Protein AF-B3LUF3-F1 (afdb_monomer_lite)

Organism: Saccharomyces cerevisiae (strain RM11-1a) (NCBI:txid285006)

Radius of gyration: 22.92 Å; chains: 1; bounding box: 55×46×71 Å

InterPro domains:
  IPR031778 Sortilin, N-terminal [PF15902] (3-261)
  IPR050310 VPS10-related sortilin family receptors [PTHR12106] (3-316)

Sequence (316 aa):
MSSTDIWISNDASTFQKAQLPTQLRHVKVIKIREDSIGRIILLISTEITNEENADPDLSEIFISDSQGLKFSPVEWTPNHQFGNFRLTFPDFLKGTIFGSFHPSIDYSNHQVNYTENIAGGETKISVDNGLTWSNLKVVDEENADSFGCDITRPERCSLQGYFYNLKLSNPSAGIILMTGSVGDDNEFDRKDRKTFISRDGGLTWRVAHNSSGLYATGDLGNIIVYIPSPSYKDGDVQSKLYFSLDQGRTWNQYELADALFYIHPLELINTTPDGSGSKFILSGHLITTASQEGNNTNISYIARSVLYAIDFSAAF

pLDDT: mean 82.93, std 14.81, range [40.69, 97.75]

Foldseek 3Di:
DDWDWDWDDPPVPDIDTAAEPDTHDQKDFPDWDAAPLGKIKTKIWHHDDPDPDDQAIQIWIWIGDSVNRYIDTPVVRRDSQFRDKDWDDQPLQGQKIKIKTHHHDPVPPPPPPPVDQKGFTFIWMTNRNSNDIFGQQEDEPVCQVVAPDHSVCRVFWGWHFDPPCSNVAAAAQLKDKGWTAIGGRRMGGNVQIFIWIDPHNRNYIYGLGRADFDWYAAQRQQKIKTFGQDDPPPVQQFRKIWIGRHNSPDIDIDGDPVRVWHWHWDDKYFPDRNRHGQKIKTKTWTWDWDDDPDDDPDTDIDTDIDMDIDGCVVVD

Structure (mmCIF, N/CA/C/O backbone):
data_AF-B3LUF3-F1
#
_entry.id   AF-B3LUF3-F1
#
loop_
_atom_site.group_PDB
_atom_site.id
_atom_site.type_symbol
_atom_site.label_atom_id
_atom_site.label_alt_id
_atom_site.label_comp_id
_atom_site.label_asym_id
_atom_site.label_entity_id
_atom_site.label_seq_id
_atom_site.pdbx_PDB_ins_code
_atom_site.Cartn_x
_atom_site.Cartn_y
_atom_site.Cartn_z
_atom_site.occupancy
_atom_site.B_iso_or_equiv
_atom_site.auth_seq_id
_atom_site.auth_comp_id
_atom_site.auth_asym_id
_atom_site.auth_atom_id
_atom_site.pdbx_PDB_model_num
ATOM 1 N N . MET A 1 1 ? 36.260 8.003 -18.804 1.00 50.78 1 MET A N 1
ATOM 2 C CA . MET A 1 1 ? 34.964 8.091 -18.094 1.00 50.78 1 MET A CA 1
ATOM 3 C C . MET A 1 1 ? 34.178 6.835 -18.434 1.00 50.78 1 MET A C 1
ATOM 5 O O . MET A 1 1 ? 34.131 6.501 -19.611 1.00 50.78 1 MET A O 1
ATOM 9 N N . SER A 1 2 ? 33.701 6.083 -17.437 1.00 62.69 2 SER A N 1
ATOM 10 C CA . SER A 1 2 ? 33.184 4.719 -17.640 1.00 62.69 2 SER A CA 1
ATOM 11 C C . SER A 1 2 ? 31.679 4.730 -17.887 1.00 62.69 2 SER A C 1
ATOM 13 O O . S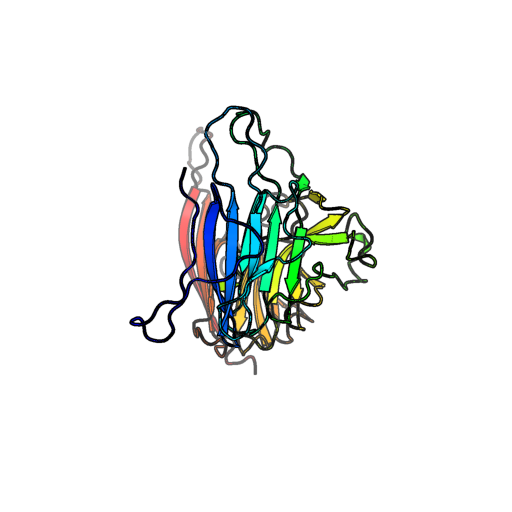ER A 1 2 ? 30.936 5.300 -17.096 1.00 62.69 2 SER A O 1
ATOM 15 N N . SER A 1 3 ? 31.233 4.103 -18.973 1.00 78.00 3 SER A N 1
ATOM 16 C CA . SER A 1 3 ? 29.831 3.728 -19.172 1.00 78.00 3 SER A CA 1
ATOM 17 C C . SER A 1 3 ? 29.490 2.503 -18.323 1.00 78.00 3 SER A C 1
ATOM 19 O O . SER A 1 3 ? 30.361 1.661 -18.089 1.00 78.00 3 SER A O 1
ATOM 21 N N . THR A 1 4 ? 28.233 2.384 -17.900 1.00 82.31 4 THR A N 1
ATOM 22 C CA . THR A 1 4 ? 27.727 1.194 -17.203 1.00 82.31 4 THR A CA 1
ATOM 23 C C . THR A 1 4 ? 27.020 0.287 -18.203 1.00 82.31 4 THR A C 1
ATOM 25 O O . THR A 1 4 ? 26.076 0.706 -18.871 1.00 82.31 4 THR A O 1
ATOM 28 N N . ASP A 1 5 ? 27.467 -0.963 -18.289 1.00 87.69 5 ASP A N 1
ATOM 29 C CA . ASP A 1 5 ? 26.849 -1.997 -19.117 1.00 87.69 5 ASP A CA 1
ATOM 30 C C . ASP A 1 5 ? 26.067 -2.980 -18.240 1.00 87.69 5 ASP A C 1
ATOM 32 O O . ASP A 1 5 ? 26.548 -3.395 -17.186 1.00 87.69 5 ASP A O 1
ATOM 36 N N . ILE A 1 6 ? 24.885 -3.397 -18.699 1.00 88.69 6 ILE A N 1
ATOM 37 C CA . ILE A 1 6 ? 24.094 -4.454 -18.058 1.00 88.69 6 ILE A CA 1
ATOM 38 C C . ILE A 1 6 ? 24.332 -5.764 -18.812 1.00 88.69 6 ILE A C 1
ATOM 40 O O . ILE A 1 6 ? 24.234 -5.805 -20.038 1.00 88.69 6 ILE A O 1
ATOM 44 N N . TRP A 1 7 ? 24.636 -6.833 -18.078 1.00 92.44 7 TRP A N 1
ATOM 45 C CA . TRP A 1 7 ? 24.849 -8.178 -18.613 1.00 92.44 7 TRP A CA 1
ATOM 46 C C . TRP A 1 7 ? 23.856 -9.149 -17.979 1.00 92.44 7 TRP A C 1
ATOM 48 O O . TRP A 1 7 ? 23.651 -9.118 -16.768 1.00 92.44 7 TRP A O 1
ATOM 58 N N . ILE A 1 8 ? 23.253 -10.005 -18.800 1.00 92.44 8 ILE A N 1
ATOM 59 C CA . ILE A 1 8 ? 22.180 -10.927 -18.420 1.00 92.44 8 ILE A CA 1
ATOM 60 C C . ILE A 1 8 ? 22.650 -12.359 -18.633 1.00 92.44 8 ILE A C 1
ATOM 62 O O . ILE A 1 8 ? 23.293 -12.662 -19.640 1.00 92.44 8 ILE A O 1
ATOM 66 N N . SER A 1 9 ? 22.321 -13.235 -17.688 1.00 91.56 9 SER A N 1
ATOM 67 C CA . SER A 1 9 ? 22.608 -14.664 -17.756 1.00 91.56 9 SER A CA 1
ATOM 68 C C . SER A 1 9 ? 21.460 -15.456 -17.143 1.00 91.56 9 SER A C 1
ATOM 70 O O . SER A 1 9 ? 20.974 -15.103 -16.072 1.00 91.56 9 SER A O 1
ATOM 72 N N . ASN A 1 10 ? 21.072 -16.542 -17.811 1.00 88.50 10 ASN A N 1
ATOM 73 C CA . ASN A 1 10 ? 20.045 -17.472 -17.331 1.00 88.50 10 ASN A CA 1
ATOM 74 C C . ASN A 1 10 ? 20.650 -18.719 -16.660 1.00 88.50 10 ASN A C 1
ATOM 76 O O . ASN A 1 10 ? 19.928 -19.511 -16.064 1.00 88.50 10 ASN A O 1
ATOM 80 N N . ASP A 1 11 ? 21.965 -18.913 -16.780 1.00 91.94 11 ASP A N 1
ATOM 81 C CA . ASP A 1 11 ? 22.696 -20.106 -16.333 1.00 91.94 11 ASP A CA 1
ATOM 82 C C . ASP A 1 11 ? 23.918 -19.775 -15.453 1.00 91.94 11 ASP A C 1
ATOM 84 O O . ASP A 1 11 ? 24.657 -20.672 -15.053 1.00 91.94 11 ASP A O 1
ATOM 88 N N . ALA A 1 12 ? 24.146 -18.486 -15.177 1.00 92.00 12 ALA A N 1
ATOM 89 C CA . A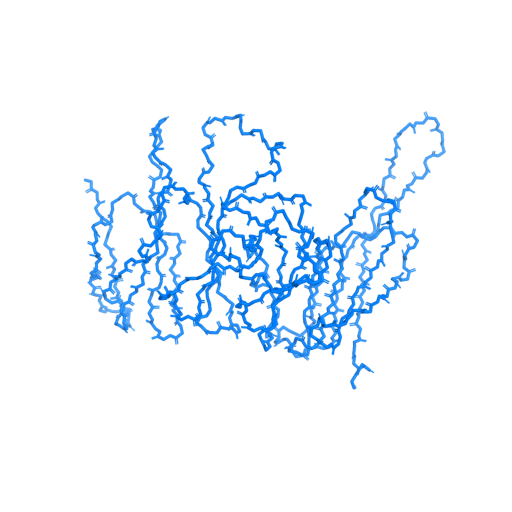LA A 1 12 ? 25.323 -17.938 -14.503 1.00 92.00 12 ALA A CA 1
ATOM 90 C C . ALA A 1 12 ? 26.675 -18.284 -15.165 1.00 92.00 12 ALA A C 1
ATOM 92 O O . ALA A 1 12 ? 27.725 -18.113 -14.544 1.00 92.00 12 ALA A O 1
ATOM 93 N N . SER A 1 13 ? 26.671 -18.748 -16.418 1.00 94.94 13 SER A N 1
ATOM 94 C CA . SER A 1 13 ? 27.863 -19.194 -17.149 1.00 94.94 13 SER A CA 1
ATOM 95 C C . SER A 1 13 ? 28.064 -18.415 -18.449 1.00 94.94 13 SER A C 1
ATOM 97 O O . SER A 1 13 ? 29.173 -17.978 -18.760 1.00 94.94 13 SER A O 1
ATOM 99 N N . THR A 1 14 ? 26.974 -18.169 -19.174 1.00 94.44 14 THR A N 1
ATOM 100 C CA . THR A 1 14 ? 26.944 -17.396 -20.409 1.00 94.44 14 THR A CA 1
ATOM 101 C C . THR A 1 14 ? 26.274 -16.056 -20.149 1.00 94.44 14 THR A C 1
ATOM 103 O O . THR A 1 14 ? 25.171 -15.987 -19.609 1.00 94.44 14 THR A O 1
ATOM 106 N N . PHE A 1 15 ? 26.954 -14.972 -20.519 1.00 95.62 15 PHE A N 1
ATOM 107 C CA . PHE A 1 15 ? 26.469 -13.611 -20.314 1.00 95.62 15 PHE A CA 1
ATOM 108 C C . PHE A 1 15 ? 26.288 -12.909 -21.653 1.00 95.62 15 PHE A C 1
ATOM 110 O O . PHE A 1 15 ? 27.179 -12.919 -22.503 1.00 95.62 15 PHE A O 1
ATOM 117 N N . GLN A 1 16 ? 25.138 -12.267 -21.817 1.00 95.62 16 GLN A N 1
ATOM 118 C CA . GLN A 1 16 ? 24.815 -11.445 -22.974 1.00 95.62 16 GLN A CA 1
ATOM 119 C C . GLN A 1 16 ? 24.629 -10.000 -22.529 1.00 95.62 16 GLN A C 1
ATOM 121 O O . GLN A 1 16 ? 23.963 -9.725 -21.530 1.00 95.62 16 GLN A O 1
ATOM 126 N N . LYS A 1 17 ? 25.231 -9.065 -23.262 1.00 94.12 17 LYS A N 1
ATOM 127 C CA . LYS A 1 17 ? 25.071 -7.638 -22.988 1.00 94.12 17 LYS A CA 1
ATOM 128 C C . LYS A 1 17 ? 23.653 -7.207 -23.360 1.00 94.12 17 LYS A C 1
ATOM 130 O O . LYS A 1 17 ? 23.227 -7.426 -24.493 1.00 94.12 17 LYS A O 1
ATOM 135 N N . ALA A 1 18 ? 22.950 -6.578 -22.427 1.00 93.44 18 ALA A N 1
ATOM 136 C CA . ALA A 1 18 ? 21.623 -6.038 -22.666 1.00 93.44 18 ALA A CA 1
ATOM 137 C C . ALA A 1 18 ? 21.676 -4.783 -23.551 1.00 93.44 18 ALA A C 1
ATOM 139 O O . ALA A 1 18 ? 22.590 -3.957 -23.465 1.00 93.44 18 ALA A O 1
ATOM 140 N N . GLN A 1 19 ? 20.655 -4.625 -24.386 1.00 93.38 19 GLN A N 1
ATOM 141 C CA . GLN A 1 19 ? 20.405 -3.444 -25.188 1.00 93.38 19 GLN A CA 1
ATOM 142 C C . GLN A 1 19 ? 19.558 -2.449 -24.393 1.00 93.38 19 GLN A C 1
ATOM 144 O O . GLN A 1 19 ? 18.388 -2.694 -24.095 1.00 93.38 19 GLN A O 1
ATOM 149 N N . LEU A 1 20 ? 20.155 -1.298 -24.104 1.00 89.81 20 LEU A N 1
ATOM 150 C CA . LEU A 1 20 ? 19.497 -0.154 -23.484 1.00 89.81 20 LEU A CA 1
ATOM 151 C C . LEU A 1 20 ? 19.213 0.916 -24.551 1.00 89.81 20 LEU A C 1
ATOM 153 O O . LEU A 1 20 ? 19.979 1.031 -25.513 1.00 89.81 20 LEU A O 1
ATOM 157 N N . PRO A 1 21 ? 18.133 1.702 -24.409 1.00 85.56 21 PRO A N 1
ATOM 158 C CA . PRO A 1 21 ? 17.776 2.744 -25.375 1.00 85.56 21 PRO A CA 1
ATOM 159 C C . PRO A 1 21 ? 18.756 3.926 -25.354 1.00 85.56 21 PRO A C 1
ATOM 161 O O . PRO A 1 21 ? 18.886 4.635 -26.347 1.00 85.56 21 PRO A O 1
ATOM 164 N N . THR A 1 22 ? 19.473 4.116 -24.244 1.00 81.38 22 THR A N 1
ATOM 165 C CA . THR A 1 22 ? 20.533 5.113 -24.084 1.00 81.38 22 THR A CA 1
ATOM 166 C C . THR A 1 22 ? 21.729 4.513 -23.345 1.00 81.38 22 THR A C 1
ATOM 168 O O . THR A 1 22 ? 21.611 3.486 -22.672 1.00 81.38 22 THR A O 1
ATOM 171 N N . GLN A 1 23 ? 22.900 5.141 -23.474 1.00 79.62 23 GLN A N 1
ATOM 172 C CA . GLN A 1 23 ? 24.061 4.757 -22.675 1.00 79.62 23 GLN A CA 1
ATOM 173 C C . GLN A 1 23 ? 23.906 5.267 -21.247 1.00 79.62 23 GLN A C 1
ATOM 175 O O . GLN A 1 23 ? 23.799 6.469 -21.017 1.00 79.62 23 GLN A O 1
ATOM 180 N N . LEU A 1 24 ? 23.989 4.349 -20.290 1.00 78.62 24 LEU A N 1
ATOM 181 C CA . LEU A 1 24 ? 23.978 4.667 -18.871 1.00 78.62 24 LEU A CA 1
ATOM 182 C C . LEU A 1 24 ? 25.335 5.246 -18.454 1.00 78.62 24 LEU A C 1
ATOM 184 O O . LEU A 1 24 ? 26.368 4.573 -18.533 1.00 78.62 24 LEU A O 1
ATOM 188 N N . ARG A 1 25 ? 25.339 6.510 -18.031 1.00 76.06 25 ARG A N 1
ATOM 189 C CA . ARG A 1 25 ? 26.524 7.237 -17.556 1.00 76.06 25 ARG A CA 1
ATOM 190 C C . ARG A 1 25 ? 26.152 7.993 -16.295 1.00 76.06 25 ARG A C 1
ATOM 192 O O . ARG A 1 25 ? 25.122 8.652 -16.306 1.00 76.06 25 ARG A O 1
ATOM 199 N N . HIS A 1 26 ? 26.991 7.920 -15.261 1.00 77.06 26 HIS A N 1
ATOM 200 C CA . HIS A 1 26 ? 26.713 8.566 -13.971 1.00 77.06 26 HIS A CA 1
ATOM 201 C C . HIS A 1 26 ? 25.323 8.188 -13.450 1.00 77.06 26 HIS A C 1
ATOM 203 O O . HIS A 1 26 ? 24.516 9.053 -13.137 1.00 77.06 26 HIS A O 1
ATOM 209 N N . VAL A 1 27 ? 25.010 6.889 -13.443 1.00 77.38 27 VAL A N 1
ATOM 210 C CA . VAL A 1 27 ? 23.742 6.384 -12.910 1.00 77.38 27 VAL A CA 1
ATOM 211 C C . VAL A 1 27 ? 23.996 5.301 -11.882 1.00 77.38 27 VAL A C 1
ATOM 213 O O . VAL A 1 27 ? 24.884 4.459 -12.032 1.00 77.38 27 VAL A O 1
ATOM 216 N N . LYS A 1 28 ? 23.143 5.290 -10.870 1.00 80.75 28 LYS A N 1
ATOM 217 C CA . LYS A 1 28 ? 23.065 4.282 -9.834 1.00 80.75 28 LYS A CA 1
ATOM 218 C C . LYS A 1 28 ? 21.840 3.416 -10.076 1.00 80.75 28 LYS A C 1
ATOM 220 O O . LYS A 1 28 ? 20.725 3.912 -10.226 1.00 80.75 28 LYS A O 1
ATOM 225 N N . VAL A 1 29 ? 22.031 2.102 -10.041 1.00 83.00 29 VAL A N 1
ATOM 226 C CA . VAL A 1 29 ? 20.908 1.163 -10.010 1.00 83.00 29 VAL A CA 1
ATOM 227 C C . VAL A 1 29 ? 20.333 1.145 -8.594 1.00 83.00 29 VAL A C 1
ATOM 229 O O . VAL A 1 29 ? 21.008 0.741 -7.648 1.00 83.00 29 VAL A O 1
ATOM 232 N N . ILE A 1 30 ? 19.089 1.599 -8.441 1.00 82.62 30 ILE A N 1
ATOM 233 C CA . ILE A 1 30 ? 18.388 1.629 -7.151 1.00 82.62 30 ILE A CA 1
ATOM 234 C C . ILE A 1 30 ? 17.759 0.269 -6.863 1.00 82.62 30 ILE A C 1
ATOM 236 O O . ILE A 1 30 ? 17.810 -0.220 -5.733 1.00 82.62 30 ILE A O 1
ATOM 240 N N . LYS A 1 31 ? 17.120 -0.334 -7.870 1.00 86.12 31 LYS A N 1
ATOM 241 C CA . LYS A 1 31 ? 16.377 -1.581 -7.697 1.00 86.12 31 LYS A CA 1
ATOM 242 C C . LYS A 1 31 ? 16.364 -2.397 -8.979 1.00 86.12 31 LYS A C 1
ATOM 244 O O . LYS A 1 31 ? 16.147 -1.857 -10.057 1.00 86.12 31 LYS A O 1
ATOM 249 N N . ILE A 1 32 ? 16.529 -3.705 -8.822 1.00 90.06 32 ILE A N 1
ATOM 250 C CA . ILE A 1 32 ? 16.315 -4.706 -9.866 1.00 90.06 32 ILE A CA 1
ATOM 251 C C . ILE A 1 32 ? 15.267 -5.678 -9.324 1.00 90.06 32 ILE A C 1
ATOM 253 O O . ILE A 1 32 ? 15.379 -6.133 -8.182 1.00 90.06 32 ILE A O 1
ATOM 257 N N . ARG A 1 33 ? 14.222 -5.959 -10.101 1.00 90.31 33 ARG A N 1
ATOM 258 C CA . ARG A 1 33 ? 13.187 -6.939 -9.753 1.00 90.31 33 ARG A CA 1
ATOM 259 C C . ARG A 1 33 ? 12.775 -7.692 -11.008 1.00 90.31 33 ARG A C 1
ATOM 261 O O . ARG A 1 33 ? 12.567 -7.076 -12.042 1.00 90.31 33 ARG A O 1
ATOM 268 N N . GLU A 1 34 ? 12.627 -9.000 -10.894 1.00 90.12 34 GLU A N 1
ATOM 269 C CA . GLU A 1 34 ? 11.971 -9.812 -11.915 1.00 90.12 34 GLU A CA 1
ATOM 270 C C . GLU A 1 34 ? 10.456 -9.809 -11.670 1.00 90.12 34 GLU A C 1
ATOM 272 O O . GLU A 1 34 ? 10.004 -9.929 -10.522 1.00 90.12 34 GLU A O 1
ATOM 277 N N . ASP A 1 35 ? 9.680 -9.607 -12.730 1.00 86.75 35 ASP A N 1
ATOM 278 C CA . ASP A 1 35 ? 8.224 -9.659 -12.690 1.00 86.75 35 ASP A CA 1
ATOM 279 C C . ASP A 1 35 ? 7.695 -11.100 -12.797 1.00 86.75 35 ASP A C 1
ATOM 281 O O . ASP A 1 35 ? 8.439 -12.073 -12.900 1.00 86.75 35 ASP A O 1
ATOM 285 N N . SER A 1 36 ? 6.372 -11.258 -12.739 1.00 81.12 36 SER A N 1
ATOM 286 C CA . SER A 1 36 ? 5.740 -12.584 -12.708 1.00 81.12 36 SER A CA 1
ATOM 287 C C . SER A 1 36 ? 5.871 -13.399 -14.003 1.00 81.12 36 SER A C 1
ATOM 289 O O . SER A 1 36 ? 5.548 -14.587 -13.996 1.00 81.12 36 SER A O 1
ATOM 291 N N . ILE A 1 37 ? 6.325 -12.774 -15.092 1.00 83.94 37 ILE A N 1
ATOM 292 C CA . ILE A 1 37 ? 6.483 -13.386 -16.415 1.00 83.94 37 ILE A CA 1
ATOM 293 C C . ILE A 1 37 ? 7.949 -13.403 -16.879 1.00 83.94 37 ILE A C 1
ATOM 295 O O . ILE A 1 37 ? 8.213 -13.677 -18.048 1.00 83.94 37 ILE A O 1
ATOM 299 N N . GLY A 1 38 ? 8.893 -13.140 -15.970 1.00 86.94 38 GLY A N 1
ATOM 300 C CA . GLY A 1 38 ? 10.331 -13.251 -16.214 1.00 86.94 38 GLY A CA 1
ATOM 301 C C . GLY A 1 38 ? 10.984 -12.017 -16.840 1.00 86.94 38 GLY A C 1
ATOM 302 O O . GLY A 1 38 ? 12.127 -12.089 -17.287 1.00 86.94 38 GLY A O 1
ATOM 303 N N . ARG A 1 39 ? 10.288 -10.874 -16.904 1.00 92.50 39 ARG A N 1
ATOM 304 C CA . ARG A 1 39 ? 10.901 -9.615 -17.354 1.00 92.50 39 ARG A CA 1
ATOM 305 C C . ARG A 1 39 ? 11.584 -8.923 -16.188 1.00 92.50 39 ARG A C 1
ATOM 307 O O . ARG A 1 39 ? 11.151 -9.003 -15.042 1.00 92.50 39 ARG A O 1
ATOM 314 N N . ILE A 1 40 ? 12.630 -8.176 -16.494 1.00 93.12 40 ILE A N 1
ATOM 315 C CA . ILE A 1 40 ? 13.422 -7.432 -15.529 1.00 93.12 40 ILE A CA 1
ATOM 316 C C . ILE A 1 40 ? 12.929 -5.989 -15.506 1.00 93.12 40 ILE A C 1
ATOM 318 O O . ILE A 1 40 ? 12.899 -5.305 -16.528 1.00 93.12 40 ILE A O 1
ATOM 322 N N . ILE A 1 41 ? 12.576 -5.520 -14.316 1.00 92.81 41 ILE A N 1
ATOM 323 C CA . ILE A 1 41 ? 12.261 -4.131 -14.010 1.00 92.81 41 ILE A CA 1
ATOM 324 C C . ILE A 1 41 ? 13.475 -3.524 -13.314 1.00 92.81 41 ILE A C 1
ATOM 326 O O . ILE A 1 41 ? 13.911 -3.988 -12.254 1.00 92.81 41 ILE A O 1
ATOM 330 N N . LEU A 1 42 ? 14.013 -2.474 -13.919 1.00 90.75 42 LEU A N 1
ATOM 331 C CA . LEU A 1 42 ? 15.181 -1.735 -13.471 1.00 90.75 42 LEU A CA 1
ATOM 332 C C . LEU A 1 42 ? 14.768 -0.314 -13.107 1.00 90.75 42 LEU A C 1
ATOM 334 O O . LEU A 1 42 ? 14.265 0.423 -13.946 1.00 90.75 42 LEU A O 1
ATOM 338 N N . LEU A 1 43 ? 15.009 0.071 -11.859 1.00 88.56 43 LEU A N 1
ATOM 339 C CA . LEU A 1 43 ? 14.923 1.455 -11.413 1.00 88.56 43 LEU A CA 1
ATOM 340 C C . LEU A 1 43 ? 16.339 2.009 -11.311 1.00 88.56 43 LEU A C 1
ATOM 342 O O . LEU A 1 43 ? 17.145 1.506 -10.516 1.00 88.56 43 LEU A O 1
ATOM 346 N N . ILE A 1 44 ? 16.624 3.043 -12.090 1.00 86.06 44 ILE A N 1
ATOM 347 C CA . ILE A 1 44 ? 17.898 3.757 -12.061 1.00 86.06 44 ILE A CA 1
ATOM 348 C C . ILE A 1 44 ? 17.675 5.208 -11.645 1.00 86.06 44 ILE A C 1
ATOM 350 O O . ILE A 1 44 ? 16.582 5.735 -11.812 1.00 86.06 44 ILE A O 1
ATOM 354 N N . SER A 1 45 ? 18.716 5.836 -11.116 1.00 80.88 45 SER A N 1
ATOM 355 C CA . SER A 1 45 ? 18.765 7.271 -10.833 1.00 80.88 45 SER A CA 1
ATOM 356 C C . SER A 1 45 ? 20.102 7.823 -11.278 1.00 80.88 45 SER A C 1
ATOM 358 O O . SER A 1 45 ? 21.103 7.108 -11.205 1.00 80.88 45 SER A O 1
ATOM 360 N N . THR A 1 46 ? 20.151 9.082 -11.692 1.00 76.44 46 THR A N 1
ATOM 361 C CA . THR A 1 46 ? 21.424 9.785 -11.883 1.00 76.44 46 THR A CA 1
ATOM 362 C C . THR A 1 46 ? 22.216 9.825 -10.571 1.00 76.44 46 THR A C 1
ATOM 364 O O . THR A 1 46 ? 21.643 9.877 -9.484 1.00 76.44 46 THR A O 1
ATOM 367 N N . GLU A 1 47 ? 23.539 9.708 -10.663 1.00 67.56 47 GLU A N 1
ATOM 368 C CA . GLU A 1 47 ? 24.462 9.855 -9.540 1.00 67.56 47 GLU A CA 1
ATOM 369 C C . GLU A 1 47 ? 24.693 11.337 -9.256 1.00 67.56 47 GLU A C 1
ATOM 371 O O . GLU A 1 47 ? 25.071 12.092 -10.151 1.00 67.56 47 GLU A O 1
ATOM 376 N N . ILE A 1 48 ? 24.532 11.728 -7.991 1.00 61.09 48 ILE A N 1
ATOM 377 C CA . ILE A 1 48 ? 24.869 13.065 -7.504 1.00 61.09 48 ILE A CA 1
ATOM 378 C C . ILE A 1 48 ? 26.376 13.279 -7.676 1.00 61.09 48 ILE A C 1
ATOM 380 O O . ILE A 1 48 ? 27.195 12.690 -6.964 1.00 61.09 48 ILE A O 1
ATOM 384 N N . THR A 1 49 ? 26.766 14.144 -8.605 1.00 54.34 49 THR A N 1
ATOM 385 C CA . THR A 1 49 ? 28.081 14.783 -8.558 1.00 54.34 49 THR A CA 1
ATOM 386 C C . THR A 1 49 ? 27.985 15.918 -7.545 1.00 54.34 49 THR A C 1
ATOM 388 O O . THR A 1 49 ? 27.086 16.739 -7.668 1.00 54.34 49 THR A O 1
ATOM 391 N N . ASN A 1 50 ? 28.875 15.961 -6.545 1.00 51.25 50 ASN A N 1
ATOM 392 C CA . ASN A 1 50 ? 28.916 16.943 -5.439 1.00 51.25 50 ASN A CA 1
ATOM 393 C C . ASN A 1 50 ? 29.129 18.419 -5.874 1.00 51.25 50 ASN A C 1
ATOM 395 O O . ASN A 1 50 ? 29.749 19.195 -5.149 1.00 51.25 50 ASN A O 1
ATOM 399 N N . GLU A 1 51 ? 28.695 18.816 -7.065 1.00 53.72 51 GLU A N 1
ATOM 400 C CA . GLU A 1 51 ? 28.741 20.195 -7.530 1.00 53.72 51 GLU A CA 1
ATOM 401 C C . GLU A 1 51 ? 27.502 20.938 -7.021 1.00 53.72 51 GLU A C 1
ATOM 403 O O . GLU A 1 51 ? 26.383 20.439 -7.126 1.00 53.72 51 GLU A O 1
ATOM 408 N N . GLU A 1 52 ? 27.708 22.140 -6.478 1.00 49.28 52 GLU A N 1
ATOM 409 C CA . GLU A 1 52 ? 26.709 22.996 -5.809 1.00 49.28 52 GLU A CA 1
ATOM 410 C C . GLU A 1 52 ? 25.523 23.441 -6.702 1.00 49.28 52 GLU A C 1
ATOM 412 O O . GLU A 1 52 ? 24.751 24.299 -6.297 1.00 49.28 52 GLU A O 1
ATOM 417 N N . ASN A 1 53 ? 25.359 22.879 -7.905 1.00 46.69 53 ASN A N 1
ATOM 418 C CA . ASN A 1 53 ? 24.283 23.181 -8.857 1.00 46.69 53 ASN A CA 1
ATOM 419 C C . ASN A 1 53 ? 23.850 21.955 -9.692 1.00 46.69 53 ASN A C 1
ATOM 421 O O . ASN A 1 53 ? 23.445 22.113 -10.844 1.00 46.69 53 ASN A O 1
ATOM 425 N N . ALA A 1 54 ? 23.991 20.729 -9.179 1.00 52.09 54 ALA A N 1
ATOM 426 C CA . ALA A 1 54 ? 23.544 19.548 -9.919 1.00 52.09 54 ALA A CA 1
ATOM 427 C C . ALA A 1 54 ? 22.004 19.502 -10.015 1.00 52.09 54 ALA A C 1
ATOM 429 O O . ALA A 1 54 ? 21.313 19.671 -9.010 1.00 52.09 54 ALA A O 1
ATOM 430 N N . ASP A 1 55 ? 21.483 19.271 -11.227 1.00 50.81 55 ASP A N 1
ATOM 431 C CA . ASP A 1 55 ? 20.059 19.010 -11.479 1.00 50.81 55 ASP A CA 1
ATOM 432 C C . ASP A 1 55 ? 19.527 17.892 -10.554 1.00 50.81 55 ASP A C 1
ATOM 434 O O . ASP A 1 55 ? 20.286 16.988 -10.184 1.00 50.81 55 ASP A O 1
ATOM 438 N N . PRO A 1 56 ? 18.230 17.917 -10.182 1.00 54.69 56 PRO A N 1
ATOM 439 C CA . PRO A 1 56 ? 17.639 16.897 -9.321 1.00 54.69 56 PRO A CA 1
ATOM 440 C C . PRO A 1 56 ? 17.826 15.491 -9.902 1.00 54.69 56 PRO A C 1
ATOM 442 O O . PRO A 1 56 ? 17.760 15.308 -11.117 1.00 54.69 56 PRO A O 1
ATOM 445 N N . ASP A 1 57 ? 18.003 14.511 -9.007 1.00 65.12 57 ASP A N 1
ATOM 446 C CA . ASP A 1 57 ? 18.143 13.081 -9.306 1.00 65.12 57 ASP A CA 1
ATOM 447 C C . ASP A 1 57 ? 17.097 12.600 -10.328 1.00 65.12 57 ASP A C 1
ATOM 449 O O . ASP A 1 57 ? 15.967 12.283 -9.965 1.00 65.12 57 ASP A O 1
ATOM 453 N N . LEU A 1 58 ? 17.443 12.516 -11.615 1.00 72.69 58 LEU A N 1
ATOM 454 C CA . LEU A 1 58 ? 16.525 11.978 -12.611 1.00 72.69 58 LEU A CA 1
ATOM 455 C C . LEU A 1 58 ? 16.450 10.468 -12.404 1.00 72.69 58 LEU A C 1
ATOM 457 O O . LEU A 1 58 ? 17.428 9.746 -12.615 1.00 72.69 58 LEU A O 1
ATOM 461 N N . SER A 1 59 ? 15.285 9.998 -11.973 1.00 78.81 59 SER A N 1
ATOM 462 C CA . SER A 1 59 ? 15.001 8.577 -11.812 1.00 78.81 59 SER A CA 1
ATOM 463 C C . SER A 1 59 ? 14.170 8.060 -12.982 1.00 78.81 59 SER A C 1
ATOM 465 O O . SER A 1 59 ? 13.214 8.693 -13.415 1.00 78.81 59 SER A O 1
ATOM 467 N N . GLU A 1 60 ? 14.517 6.880 -13.485 1.00 87.00 60 GLU A N 1
ATOM 468 C CA . GLU A 1 60 ? 13.859 6.267 -14.639 1.00 87.00 60 GLU A CA 1
ATOM 469 C C . GLU A 1 60 ? 13.580 4.784 -14.388 1.00 87.00 60 GLU A C 1
ATOM 471 O O . GLU A 1 60 ? 14.371 4.075 -13.753 1.00 87.00 60 GLU A O 1
ATOM 476 N N . ILE A 1 61 ? 12.451 4.303 -14.916 1.00 91.00 61 ILE A N 1
ATOM 477 C CA . ILE A 1 61 ? 12.077 2.886 -14.877 1.00 91.00 61 ILE A CA 1
ATOM 478 C C . ILE A 1 61 ? 12.268 2.282 -16.264 1.00 91.00 61 ILE A C 1
ATOM 480 O O . ILE A 1 61 ? 11.670 2.737 -17.236 1.00 91.00 61 ILE A O 1
ATOM 484 N N . PHE A 1 62 ? 13.038 1.201 -16.334 1.00 91.88 62 PHE A N 1
ATOM 485 C CA . PHE A 1 62 ? 13.212 0.375 -17.521 1.00 91.88 62 PHE A CA 1
ATOM 486 C C . PHE A 1 62 ? 12.569 -0.989 -17.321 1.00 91.88 62 PHE A C 1
ATOM 488 O O . PHE A 1 62 ? 12.712 -1.606 -16.266 1.00 91.88 62 PHE A O 1
ATOM 495 N N . ILE A 1 63 ? 11.906 -1.486 -18.360 1.00 94.31 63 ILE A N 1
ATOM 496 C CA . ILE A 1 63 ? 11.308 -2.822 -18.388 1.00 94.31 63 ILE A CA 1
ATOM 497 C C . ILE A 1 63 ? 11.915 -3.588 -19.558 1.00 94.31 63 ILE A C 1
ATOM 499 O O . ILE A 1 63 ? 12.018 -3.053 -20.666 1.00 94.31 63 ILE A O 1
ATOM 503 N N . SER A 1 64 ? 12.355 -4.819 -19.310 1.00 94.75 64 SER A N 1
ATOM 504 C CA . SER A 1 64 ? 12.905 -5.676 -20.355 1.00 94.75 64 SER A CA 1
ATOM 505 C C . SER A 1 64 ? 11.821 -6.316 -21.224 1.00 94.75 64 SER A C 1
ATOM 507 O O . SER A 1 64 ? 10.655 -6.421 -20.846 1.00 94.75 64 SER A O 1
ATOM 509 N N . ASP A 1 65 ? 12.231 -6.845 -22.371 1.00 92.12 65 ASP A N 1
ATOM 510 C CA . ASP A 1 65 ? 11.497 -7.877 -23.089 1.00 92.12 65 ASP A CA 1
ATOM 511 C C . ASP A 1 65 ? 11.516 -9.220 -22.333 1.00 92.12 65 ASP A C 1
ATOM 513 O O . ASP A 1 65 ? 12.131 -9.362 -21.273 1.00 92.12 65 ASP A O 1
ATOM 517 N N . SER A 1 66 ? 10.828 -10.226 -22.878 1.00 89.31 66 SER A N 1
ATOM 518 C CA . SER A 1 66 ? 10.713 -11.558 -22.266 1.00 89.31 66 SER A CA 1
ATOM 519 C C . SER A 1 66 ? 12.016 -12.359 -22.239 1.00 89.31 66 SER A C 1
ATOM 521 O O . SER A 1 66 ? 12.054 -13.428 -21.641 1.00 89.31 66 SER A O 1
ATOM 523 N N . GLN A 1 67 ? 13.067 -11.892 -22.919 1.00 88.88 67 GLN A N 1
ATOM 524 C CA . GLN A 1 67 ? 14.396 -12.503 -22.875 1.00 88.88 67 GLN A CA 1
ATOM 525 C C . GLN A 1 67 ? 15.320 -11.801 -21.872 1.00 88.88 67 GLN A C 1
ATOM 527 O O . GLN A 1 67 ? 16.444 -12.252 -21.665 1.00 88.88 67 GLN A O 1
ATOM 532 N N . GLY A 1 68 ? 14.883 -10.686 -21.277 1.00 91.12 68 GLY A N 1
ATOM 533 C CA . GLY A 1 68 ? 15.715 -9.860 -20.405 1.00 91.12 68 GLY A CA 1
ATOM 534 C C . GLY A 1 68 ? 16.748 -9.016 -21.155 1.00 91.12 68 GLY A C 1
ATOM 535 O O . GLY A 1 68 ? 17.504 -8.289 -20.520 1.00 91.12 68 GLY A O 1
ATOM 536 N N . LEU A 1 69 ? 16.811 -9.096 -22.489 1.00 92.62 69 LEU A N 1
ATOM 537 C CA . LEU A 1 69 ? 17.929 -8.570 -23.274 1.00 92.62 69 LEU A CA 1
ATOM 538 C C . LEU A 1 69 ? 17.685 -7.162 -23.789 1.00 92.62 69 LEU A C 1
ATOM 540 O O . LEU A 1 69 ? 18.646 -6.412 -23.929 1.00 92.62 69 LEU A O 1
ATOM 544 N N . LYS A 1 70 ? 16.442 -6.780 -24.078 1.00 94.50 70 LYS A N 1
ATOM 545 C CA . LYS A 1 70 ? 16.127 -5.441 -24.584 1.00 94.50 70 LYS A CA 1
ATOM 546 C C . LYS A 1 70 ? 15.293 -4.676 -23.577 1.00 94.50 70 LYS A C 1
ATOM 548 O O . LYS A 1 70 ? 14.221 -5.134 -23.213 1.00 94.50 70 LYS A O 1
ATOM 553 N N . PHE A 1 71 ? 15.743 -3.490 -23.188 1.00 93.69 71 PHE A N 1
ATOM 554 C CA . PHE A 1 71 ? 15.035 -2.622 -22.252 1.00 93.69 71 PHE A CA 1
ATOM 555 C C . PHE A 1 71 ? 14.326 -1.476 -22.963 1.00 93.69 71 PHE A C 1
ATOM 557 O O . PHE A 1 71 ? 14.790 -0.970 -23.984 1.00 93.69 71 PHE A O 1
ATOM 564 N N . SER A 1 72 ? 13.191 -1.053 -22.416 1.00 92.38 72 SER A N 1
ATOM 565 C CA . SER A 1 72 ? 12.458 0.140 -22.846 1.00 92.38 72 SER A CA 1
ATOM 566 C C . SER A 1 72 ? 12.067 0.982 -21.629 1.00 92.38 72 SER A C 1
ATOM 568 O O . SER A 1 72 ? 11.770 0.401 -20.581 1.00 92.38 72 SER A O 1
ATOM 570 N N . PRO A 1 73 ? 12.122 2.322 -21.727 1.00 90.94 73 PRO A N 1
ATOM 571 C CA . PRO A 1 73 ? 11.785 3.197 -20.615 1.00 90.94 73 PRO A CA 1
ATOM 572 C C . PRO A 1 73 ? 10.264 3.282 -20.458 1.00 90.94 73 PRO A C 1
ATOM 574 O O . PRO A 1 73 ? 9.522 3.180 -21.436 1.00 90.94 73 PRO A O 1
ATOM 577 N N . VAL A 1 74 ? 9.794 3.523 -19.238 1.00 91.50 74 VAL A N 1
ATOM 578 C CA . VAL A 1 74 ? 8.418 3.972 -19.003 1.00 91.50 74 VAL A CA 1
ATOM 579 C C . VAL A 1 74 ? 8.368 5.474 -19.294 1.00 91.50 74 VAL A C 1
ATOM 581 O O . VAL A 1 74 ? 8.944 6.263 -18.552 1.00 91.50 74 VAL A O 1
ATOM 584 N N . GLU A 1 75 ? 7.699 5.872 -20.376 1.00 87.88 75 GLU A N 1
ATOM 585 C CA . GLU A 1 75 ? 7.879 7.185 -21.030 1.00 87.88 75 GLU A CA 1
ATOM 586 C C . GLU A 1 75 ? 7.683 8.418 -20.140 1.00 87.88 75 GLU A C 1
ATOM 588 O O . GLU A 1 75 ? 8.359 9.419 -20.343 1.00 87.88 75 GLU A O 1
ATOM 593 N N . TRP A 1 76 ? 6.778 8.368 -19.163 1.00 85.81 76 TRP A N 1
ATOM 594 C CA . TRP A 1 76 ? 6.487 9.510 -18.288 1.00 85.81 76 TRP A CA 1
ATOM 595 C C . TRP A 1 76 ? 7.428 9.599 -17.074 1.00 85.81 76 TRP A C 1
ATOM 597 O O . TRP A 1 76 ? 7.399 10.591 -16.348 1.00 85.81 76 TRP A O 1
ATOM 607 N N . THR A 1 77 ? 8.249 8.569 -16.835 1.00 81.88 77 THR A N 1
ATOM 608 C CA . THR A 1 77 ? 9.148 8.512 -15.672 1.00 81.88 77 THR A CA 1
ATOM 609 C C . THR A 1 77 ? 10.334 9.472 -15.721 1.00 81.88 77 THR A C 1
ATOM 611 O O . THR A 1 77 ? 10.647 10.007 -14.663 1.00 81.88 77 THR A O 1
ATOM 614 N N . PRO A 1 78 ? 10.969 9.771 -16.872 1.00 73.81 78 PRO A N 1
ATOM 615 C CA . PRO A 1 78 ? 12.000 10.798 -16.947 1.00 73.81 78 PRO A CA 1
ATOM 616 C C . PRO A 1 78 ? 11.365 12.190 -16.769 1.00 73.81 78 PRO A C 1
ATOM 618 O O . PRO A 1 78 ? 11.034 12.884 -17.728 1.00 73.81 78 PRO A O 1
ATOM 621 N N . ASN A 1 79 ? 11.151 12.587 -15.516 1.00 72.50 79 ASN A N 1
ATOM 622 C CA . ASN A 1 79 ? 10.553 13.856 -15.127 1.00 72.50 79 ASN A CA 1
ATOM 623 C C . ASN A 1 79 ? 11.367 14.464 -13.982 1.00 72.50 79 ASN A C 1
ATOM 625 O O . ASN A 1 79 ? 11.436 13.899 -12.895 1.00 72.50 79 ASN A O 1
ATOM 629 N N . HIS A 1 80 ? 11.935 15.650 -14.207 1.00 66.88 80 HIS A N 1
ATOM 630 C CA . HIS A 1 80 ? 12.746 16.369 -13.217 1.00 66.88 80 HIS A CA 1
ATOM 631 C C . HIS A 1 80 ? 11.975 16.744 -11.938 1.00 66.88 80 HIS A C 1
ATOM 633 O O . HIS A 1 80 ? 12.587 17.028 -10.912 1.00 66.88 80 HIS A O 1
ATOM 639 N N . GLN A 1 81 ? 10.637 16.730 -11.975 1.00 66.81 81 GLN A N 1
ATOM 640 C CA . GLN A 1 81 ? 9.797 16.921 -10.789 1.00 66.81 81 GLN A CA 1
ATOM 641 C C . GLN A 1 81 ? 9.751 15.688 -9.883 1.00 66.81 81 GLN A C 1
ATOM 643 O O . GLN A 1 81 ? 9.295 15.787 -8.746 1.00 66.81 81 GLN A O 1
ATOM 648 N N . PHE A 1 82 ? 10.211 14.531 -10.358 1.00 72.69 82 PHE A N 1
ATOM 649 C CA . PHE A 1 82 ? 10.265 13.298 -9.593 1.00 72.69 82 PHE A CA 1
ATOM 650 C C . PHE A 1 82 ? 11.735 12.925 -9.375 1.00 72.69 82 PHE A C 1
ATOM 652 O O . PHE A 1 82 ? 12.410 12.395 -10.249 1.00 72.69 82 PHE A O 1
ATOM 659 N N . GLY A 1 83 ? 12.236 13.224 -8.182 1.00 67.62 83 GLY A N 1
ATOM 660 C CA . GLY A 1 83 ? 13.594 12.889 -7.769 1.00 67.62 83 GLY A CA 1
ATOM 661 C C . GLY A 1 83 ? 13.713 11.576 -7.004 1.00 67.62 83 GLY A C 1
ATOM 662 O O . GLY A 1 83 ? 14.681 10.837 -7.137 1.00 67.62 83 GLY A O 1
ATOM 663 N N . ASN A 1 84 ? 12.713 11.257 -6.177 1.00 74.38 84 ASN A N 1
ATOM 664 C CA . ASN A 1 84 ? 12.706 10.060 -5.343 1.00 74.38 84 ASN A CA 1
ATOM 665 C C . ASN A 1 84 ? 11.614 9.094 -5.786 1.00 74.38 84 ASN A C 1
ATOM 667 O O . ASN A 1 84 ? 10.422 9.387 -5.670 1.00 74.38 84 ASN A O 1
ATOM 671 N N . PHE A 1 85 ? 12.035 7.925 -6.265 1.00 83.50 85 PHE A N 1
ATOM 672 C CA . PHE A 1 85 ? 11.137 6.871 -6.717 1.00 83.50 85 PHE A CA 1
ATOM 673 C C . PHE A 1 85 ? 11.135 5.729 -5.719 1.00 83.50 85 PHE A C 1
ATOM 675 O O . PHE A 1 85 ? 12.183 5.213 -5.318 1.00 83.50 85 PHE A O 1
ATOM 682 N N . ARG A 1 86 ? 9.941 5.255 -5.371 1.00 84.69 86 ARG A N 1
ATOM 683 C CA . ARG A 1 86 ? 9.776 4.028 -4.594 1.00 84.69 86 ARG A CA 1
ATOM 684 C C . ARG A 1 86 ? 8.762 3.127 -5.257 1.00 84.69 86 ARG A C 1
ATOM 686 O O . ARG A 1 86 ? 7.605 3.492 -5.398 1.00 84.69 86 ARG A O 1
ATOM 693 N N . LEU A 1 87 ? 9.208 1.922 -5.599 1.00 88.69 87 LEU A N 1
ATOM 694 C CA . LEU A 1 87 ? 8.354 0.876 -6.150 1.00 88.69 87 LEU A CA 1
ATOM 695 C C . LEU A 1 87 ? 8.074 -0.203 -5.104 1.00 88.69 87 LEU A C 1
ATOM 697 O O . LEU A 1 87 ? 9.010 -0.812 -4.560 1.00 88.69 87 LEU A O 1
ATOM 701 N N . THR A 1 88 ? 6.798 -0.495 -4.886 1.00 89.06 88 THR A N 1
ATOM 702 C CA . THR A 1 88 ? 6.297 -1.571 -4.032 1.00 89.06 88 THR A CA 1
ATOM 703 C C . THR A 1 88 ? 5.576 -2.614 -4.883 1.00 89.06 88 THR A C 1
ATOM 705 O O . THR A 1 88 ? 4.800 -2.288 -5.773 1.00 89.06 88 THR A O 1
ATOM 708 N N . PHE A 1 89 ? 5.860 -3.882 -4.596 1.00 87.88 89 PHE A N 1
ATOM 709 C CA . PHE A 1 89 ? 5.353 -5.045 -5.319 1.00 87.88 89 PHE A CA 1
ATOM 710 C C . PHE A 1 89 ? 4.634 -5.920 -4.286 1.00 87.88 89 PHE A C 1
ATOM 712 O O . PHE A 1 89 ? 5.330 -6.498 -3.446 1.00 87.88 89 PHE A O 1
ATOM 719 N N . PRO A 1 90 ? 3.293 -5.954 -4.260 1.00 86.69 90 PRO A N 1
ATOM 720 C CA . PRO A 1 90 ? 2.556 -6.835 -3.365 1.00 86.69 90 PRO A CA 1
ATOM 721 C C . PRO A 1 90 ? 2.712 -8.283 -3.842 1.00 86.69 90 PRO A C 1
ATOM 723 O O . PRO A 1 90 ? 2.295 -8.621 -4.947 1.00 86.69 90 PRO A O 1
ATOM 726 N N . ASP A 1 91 ? 3.287 -9.157 -3.016 1.00 81.88 91 ASP A N 1
ATOM 727 C CA . ASP A 1 91 ? 3.564 -10.542 -3.431 1.00 81.88 91 ASP A CA 1
ATOM 728 C C . ASP A 1 91 ? 2.277 -11.368 -3.657 1.00 81.88 91 ASP A C 1
ATOM 730 O O . ASP A 1 91 ? 2.286 -12.351 -4.399 1.00 81.88 91 ASP A O 1
ATOM 734 N N . PHE A 1 92 ? 1.150 -10.936 -3.077 1.00 83.94 92 PHE A N 1
ATOM 735 C CA . PHE A 1 92 ? -0.174 -11.546 -3.247 1.00 83.94 92 PHE A CA 1
ATOM 736 C C . PHE A 1 92 ? -0.955 -11.027 -4.471 1.00 83.94 92 PHE A C 1
ATOM 738 O O . PHE A 1 92 ? -1.977 -11.611 -4.825 1.00 83.94 92 PHE A O 1
ATOM 745 N N . LEU A 1 93 ? -0.472 -9.979 -5.155 1.00 88.69 93 LEU A N 1
ATOM 746 C CA . LEU A 1 93 ? -1.070 -9.433 -6.382 1.00 88.69 93 LEU A CA 1
ATOM 747 C C . LEU A 1 93 ? -0.031 -9.403 -7.502 1.00 88.69 93 LEU A C 1
ATOM 749 O O . LEU A 1 93 ? 0.610 -8.387 -7.780 1.00 88.69 93 LEU A O 1
ATOM 753 N N . LYS A 1 94 ? 0.147 -10.555 -8.153 1.00 89.31 94 LYS A N 1
ATOM 754 C CA . LYS A 1 94 ? 1.079 -10.694 -9.278 1.00 89.31 94 LYS A CA 1
ATOM 755 C C . LYS A 1 94 ? 0.711 -9.726 -10.400 1.00 89.31 94 LYS A C 1
ATOM 757 O O . LYS A 1 94 ? -0.441 -9.658 -10.812 1.00 89.31 94 LYS A O 1
ATOM 762 N N . GLY A 1 95 ? 1.713 -9.017 -10.909 1.00 90.06 95 GLY A N 1
ATOM 763 C CA . GLY A 1 95 ? 1.537 -8.007 -11.951 1.00 90.06 95 GLY A CA 1
ATOM 764 C C . GLY A 1 95 ? 1.182 -6.616 -11.447 1.00 90.06 95 GLY A C 1
ATOM 765 O O . GLY A 1 95 ? 1.284 -5.669 -12.226 1.00 90.06 95 GLY A O 1
ATOM 766 N N . THR A 1 96 ? 0.870 -6.467 -10.158 1.00 92.31 96 THR A N 1
ATOM 767 C CA . THR A 1 96 ? 0.600 -5.164 -9.559 1.00 92.31 96 THR A CA 1
ATOM 768 C C . THR A 1 96 ? 1.884 -4.503 -9.066 1.00 92.31 96 THR A C 1
ATOM 770 O O . THR A 1 96 ? 2.700 -5.107 -8.366 1.00 92.31 96 THR A O 1
ATOM 773 N N . ILE A 1 97 ? 2.054 -3.230 -9.409 1.00 92.19 97 ILE A N 1
ATOM 774 C CA . ILE A 1 97 ? 3.151 -2.383 -8.954 1.00 92.19 97 ILE A CA 1
ATOM 775 C C . ILE A 1 97 ? 2.555 -1.070 -8.477 1.00 92.19 97 ILE A C 1
ATOM 777 O O . ILE A 1 97 ? 1.838 -0.400 -9.213 1.00 92.19 97 ILE A O 1
ATOM 781 N N . PHE A 1 98 ? 2.900 -0.682 -7.259 1.00 92.69 98 PHE A N 1
ATOM 782 C CA . PHE A 1 98 ? 2.638 0.655 -6.758 1.00 92.69 98 PHE A CA 1
ATOM 783 C C . PHE A 1 98 ? 3.917 1.477 -6.808 1.00 92.69 98 PHE A C 1
ATOM 785 O O . PHE A 1 98 ? 4.977 1.005 -6.391 1.00 92.69 98 PHE A O 1
ATOM 792 N N . GLY A 1 99 ? 3.819 2.702 -7.302 1.00 91.19 99 GLY A N 1
ATOM 793 C CA . GLY A 1 99 ? 4.918 3.647 -7.368 1.00 91.19 99 GLY A CA 1
ATOM 794 C C . GLY A 1 99 ? 4.569 4.934 -6.636 1.00 91.19 99 GLY A C 1
ATOM 795 O O . GLY A 1 99 ? 3.499 5.492 -6.856 1.00 91.19 99 GLY A O 1
ATOM 796 N N . SER A 1 100 ? 5.475 5.396 -5.782 1.00 89.75 100 SER A N 1
ATOM 797 C CA . SER A 1 100 ? 5.440 6.737 -5.195 1.00 89.75 100 SER A CA 1
ATOM 798 C C . SER A 1 100 ? 6.589 7.552 -5.790 1.00 89.75 100 SER A C 1
ATOM 800 O O . SER A 1 100 ? 7.744 7.112 -5.743 1.00 89.75 100 SER A O 1
ATOM 802 N N . PHE A 1 101 ? 6.265 8.716 -6.342 1.00 87.25 101 PHE A N 1
ATOM 803 C CA . PHE A 1 101 ? 7.139 9.578 -7.134 1.00 87.25 101 PHE A CA 1
ATOM 804 C C . PHE A 1 101 ? 7.124 10.973 -6.511 1.00 87.25 101 PHE A C 1
ATOM 806 O O . PHE A 1 101 ? 6.117 11.672 -6.557 1.00 87.25 101 PHE A O 1
ATOM 813 N N . HIS A 1 102 ? 8.219 11.371 -5.871 1.00 79.88 102 HIS A N 1
ATOM 814 C CA . HIS A 1 102 ? 8.302 12.635 -5.133 1.00 79.88 102 HIS A CA 1
ATOM 815 C C . HIS A 1 102 ? 9.439 13.503 -5.660 1.00 79.88 102 HIS A C 1
ATOM 817 O O . HIS A 1 102 ? 10.427 12.945 -6.139 1.00 79.88 102 HIS A O 1
ATOM 823 N N . PRO A 1 103 ? 9.361 14.836 -5.535 1.00 75.31 103 PRO A N 1
ATOM 824 C CA . PRO A 1 103 ? 10.469 15.717 -5.886 1.00 75.31 103 PRO A CA 1
ATOM 825 C C . PRO A 1 103 ? 11.733 15.380 -5.098 1.00 75.31 103 PRO A C 1
ATOM 827 O O . PRO A 1 103 ? 11.664 14.912 -3.955 1.00 75.31 103 PRO A O 1
ATOM 830 N N . SER A 1 104 ? 12.894 15.600 -5.726 1.00 64.94 104 SER A N 1
ATOM 831 C CA . SER A 1 104 ? 14.163 15.538 -5.001 1.00 64.94 104 SER A CA 1
ATOM 832 C C . SER A 1 104 ? 14.187 16.687 -4.004 1.00 64.94 104 SER A C 1
ATOM 834 O O . SER A 1 104 ? 13.901 17.829 -4.364 1.00 64.94 104 SER A O 1
ATOM 836 N N . ILE A 1 105 ? 14.488 16.389 -2.745 1.00 59.97 105 ILE A N 1
ATOM 837 C CA . ILE A 1 105 ? 14.698 17.428 -1.742 1.00 59.97 105 ILE A CA 1
ATOM 838 C C . ILE A 1 105 ? 16.171 17.810 -1.841 1.00 59.97 105 ILE A C 1
ATOM 840 O O . ILE A 1 105 ? 17.036 16.995 -1.529 1.00 59.97 105 ILE A O 1
ATOM 844 N N . ASP A 1 106 ? 16.453 19.033 -2.285 1.00 50.50 106 ASP A N 1
ATOM 845 C CA . ASP A 1 106 ? 17.804 19.582 -2.259 1.00 50.50 106 ASP A CA 1
ATOM 846 C C . ASP A 1 106 ? 18.243 19.786 -0.799 1.00 50.50 106 ASP A C 1
ATOM 848 O O . ASP A 1 106 ? 17.742 20.655 -0.083 1.00 50.50 106 ASP A O 1
ATOM 852 N N . TYR A 1 107 ? 19.161 18.936 -0.340 1.00 48.75 107 TYR A N 1
ATOM 853 C CA . TYR A 1 107 ? 19.718 18.982 1.012 1.00 48.75 107 TYR A CA 1
ATOM 854 C C . TYR A 1 107 ? 20.825 20.040 1.174 1.00 48.75 107 TYR A C 1
ATOM 856 O O . TYR A 1 107 ? 21.313 20.227 2.291 1.00 48.75 107 TYR A O 1
ATOM 864 N N . SER A 1 108 ? 21.250 20.726 0.103 1.00 46.00 108 SER A N 1
ATOM 865 C CA . SER A 1 108 ? 22.324 21.729 0.168 1.00 46.00 108 SER A CA 1
ATOM 866 C C . SER A 1 108 ? 21.879 22.993 0.916 1.00 46.00 108 SER A C 1
ATOM 868 O O . SER A 1 108 ? 22.598 23.504 1.783 1.00 46.00 108 SER A O 1
ATOM 870 N N . ASN A 1 109 ? 20.634 23.425 0.704 1.00 41.78 109 ASN A N 1
ATOM 871 C CA . ASN A 1 109 ? 20.013 24.496 1.468 1.00 41.78 109 ASN A CA 1
ATOM 872 C C . ASN A 1 109 ? 19.429 23.945 2.772 1.00 41.78 109 ASN A C 1
ATOM 874 O O . ASN A 1 109 ? 18.300 23.465 2.832 1.00 41.78 109 ASN A O 1
ATOM 878 N N . HIS A 1 110 ? 20.176 24.103 3.866 1.00 45.03 110 HIS A N 1
ATOM 879 C CA . HIS A 1 110 ? 19.776 23.788 5.247 1.00 45.03 110 HIS A CA 1
ATOM 880 C C . HIS A 1 110 ? 18.567 24.616 5.768 1.00 45.03 110 HIS A C 1
ATOM 882 O O . HIS A 1 110 ? 18.374 24.753 6.975 1.00 45.03 110 HIS A O 1
ATOM 888 N N . GLN A 1 111 ? 17.745 25.178 4.876 1.00 41.34 111 GLN A N 1
ATOM 889 C CA . GLN A 1 111 ? 16.504 25.896 5.159 1.00 41.34 111 GLN A CA 1
ATOM 890 C C . GLN A 1 111 ? 15.284 25.250 4.490 1.00 41.34 111 GLN A C 1
ATOM 892 O O . GLN A 1 111 ? 14.344 25.942 4.105 1.00 41.34 111 GLN A O 1
ATOM 897 N N . VAL A 1 112 ? 15.240 23.920 4.373 1.00 46.03 112 VAL A N 1
ATOM 898 C CA . VAL A 1 112 ? 13.942 23.265 4.169 1.00 46.03 112 VAL A CA 1
ATOM 899 C C . VAL A 1 112 ? 13.171 23.395 5.478 1.00 46.03 112 VAL A C 1
ATOM 901 O O . VAL A 1 112 ? 13.364 22.639 6.431 1.00 46.03 112 VAL A O 1
ATOM 904 N N . ASN A 1 113 ? 12.323 24.415 5.543 1.00 40.69 113 ASN A N 1
ATOM 905 C CA . ASN A 1 113 ? 11.337 24.577 6.592 1.00 40.69 113 ASN A CA 1
ATOM 906 C C . ASN A 1 113 ? 10.400 23.358 6.553 1.00 40.69 113 ASN A C 1
ATOM 908 O O . ASN A 1 113 ? 9.409 23.336 5.830 1.00 40.69 113 ASN A O 1
ATOM 912 N N . TYR A 1 114 ? 10.673 22.350 7.388 1.00 45.88 114 TYR A N 1
ATOM 913 C CA . TYR A 1 114 ? 9.792 21.197 7.653 1.00 45.88 114 TYR A CA 1
ATOM 914 C C . TYR A 1 114 ? 8.404 21.595 8.214 1.00 45.88 114 TYR A C 1
ATOM 916 O O . TYR A 1 114 ? 7.627 20.742 8.638 1.00 45.88 114 TYR A O 1
ATOM 924 N N . THR A 1 115 ? 8.092 22.891 8.252 1.00 47.38 115 THR A N 1
ATOM 925 C CA . THR A 1 115 ? 6.830 23.474 8.702 1.00 47.38 115 THR A CA 1
ATOM 926 C C . THR A 1 115 ? 5.742 23.479 7.628 1.00 47.38 115 THR A C 1
ATOM 928 O O . THR A 1 115 ? 4.568 23.634 7.978 1.00 47.38 115 THR A O 1
ATOM 931 N N . GLU A 1 116 ? 6.083 23.308 6.345 1.00 58.62 116 GLU A N 1
ATOM 932 C CA . GLU A 1 116 ? 5.073 23.181 5.290 1.00 58.62 116 GLU A CA 1
ATOM 933 C C . GLU A 1 116 ? 4.435 21.786 5.331 1.00 58.62 116 GLU A C 1
ATOM 935 O O . GLU A 1 116 ? 5.084 20.750 5.177 1.00 58.62 116 GLU A O 1
ATOM 940 N N . ASN A 1 117 ? 3.131 21.765 5.621 1.00 73.19 117 ASN A N 1
ATOM 941 C CA . ASN A 1 117 ? 2.348 20.526 5.680 1.00 73.19 117 ASN A CA 1
ATOM 942 C C . ASN A 1 117 ? 1.935 20.052 4.288 1.00 73.19 117 ASN A C 1
ATOM 944 O O . ASN A 1 117 ? 1.609 18.878 4.124 1.00 73.19 117 ASN A O 1
ATOM 948 N N . ILE A 1 118 ? 2.002 20.948 3.304 1.00 80.06 118 ILE A N 1
ATOM 949 C CA . ILE A 1 118 ? 1.784 20.644 1.899 1.00 80.06 118 ILE A CA 1
ATOM 950 C C . ILE A 1 118 ? 3.017 19.922 1.360 1.00 80.06 118 ILE A C 1
ATOM 952 O O . ILE A 1 118 ? 4.156 20.302 1.627 1.00 80.06 118 ILE A O 1
ATOM 956 N N . ALA A 1 119 ? 2.784 18.832 0.644 1.00 81.44 119 ALA A N 1
ATOM 957 C CA . ALA A 1 119 ? 3.814 18.020 0.031 1.00 81.44 119 ALA A CA 1
ATOM 958 C C . ALA A 1 119 ? 3.518 17.811 -1.448 1.00 81.44 119 ALA A C 1
ATOM 960 O O . ALA A 1 119 ? 2.363 17.642 -1.822 1.00 81.44 119 ALA A O 1
ATOM 961 N N . GLY A 1 120 ? 4.584 17.764 -2.247 1.00 83.44 120 GLY A N 1
ATOM 962 C CA . GLY A 1 120 ? 4.533 17.410 -3.659 1.00 83.44 120 GLY A CA 1
ATOM 963 C C . GLY A 1 120 ? 4.729 15.908 -3.902 1.00 83.44 120 GLY A C 1
ATOM 964 O O . GLY A 1 120 ? 5.538 15.254 -3.228 1.00 83.44 120 GLY A O 1
ATOM 965 N N . GLY A 1 121 ? 4.039 15.356 -4.893 1.00 86.75 121 GLY A N 1
ATOM 966 C CA . GLY A 1 121 ? 4.318 14.042 -5.461 1.00 86.75 121 GLY A CA 1
ATOM 967 C C . GLY A 1 121 ? 3.108 13.369 -6.092 1.00 86.75 121 GLY A C 1
ATOM 968 O O . GLY A 1 121 ? 1.970 13.797 -5.928 1.00 86.75 121 GLY A O 1
ATOM 969 N N . GLU A 1 122 ? 3.388 12.271 -6.780 1.00 90.19 122 GLU A N 1
ATOM 970 C CA . GLU A 1 122 ? 2.395 11.419 -7.410 1.00 90.19 122 GLU A CA 1
ATOM 971 C C . GLU A 1 122 ? 2.516 9.981 -6.924 1.00 90.19 122 GLU A C 1
ATOM 973 O O . GLU A 1 122 ? 3.600 9.446 -6.682 1.00 90.19 122 GLU A O 1
ATOM 978 N N . THR A 1 123 ? 1.371 9.326 -6.829 1.00 92.69 123 THR A N 1
ATOM 979 C CA . THR A 1 123 ? 1.256 7.930 -6.459 1.00 92.69 123 THR A CA 1
ATOM 980 C C . THR A 1 123 ? 0.467 7.230 -7.548 1.00 92.69 123 THR A C 1
ATOM 982 O O . THR A 1 123 ? -0.682 7.579 -7.823 1.00 92.69 123 THR A O 1
ATOM 985 N N . LYS A 1 124 ? 1.093 6.239 -8.182 1.00 94.25 124 LYS A N 1
ATOM 986 C CA . LYS A 1 124 ? 0.514 5.513 -9.310 1.00 94.25 124 LYS A CA 1
ATOM 987 C C . LYS A 1 124 ? 0.491 4.013 -9.076 1.00 94.25 124 LYS A C 1
ATOM 989 O O . LYS A 1 124 ? 1.310 3.463 -8.339 1.00 94.25 124 LYS A O 1
ATOM 994 N N . ILE A 1 125 ? -0.431 3.352 -9.761 1.00 95.38 125 ILE A N 1
ATOM 995 C CA . ILE A 1 125 ? -0.547 1.900 -9.838 1.00 95.38 125 ILE A CA 1
ATOM 996 C C . ILE A 1 125 ? -0.411 1.442 -11.289 1.00 95.38 125 ILE A C 1
ATOM 998 O O . ILE A 1 125 ? -0.941 2.068 -12.208 1.00 95.38 125 ILE A O 1
ATOM 1002 N N . SER A 1 126 ? 0.270 0.319 -11.473 1.00 95.06 126 SER A N 1
ATOM 1003 C CA . SER A 1 126 ? 0.204 -0.519 -12.663 1.00 95.06 126 SER A CA 1
ATOM 1004 C C . SER A 1 126 ? -0.319 -1.896 -12.268 1.00 95.06 126 SER A C 1
ATOM 1006 O O . SER A 1 126 ? 0.067 -2.416 -11.224 1.00 95.06 126 SER A O 1
ATOM 1008 N N . VAL A 1 127 ? -1.177 -2.492 -13.095 1.00 94.19 127 VAL A N 1
ATOM 1009 C CA . VAL A 1 127 ? -1.708 -3.859 -12.907 1.00 94.19 127 VAL A CA 1
ATOM 1010 C C . VAL A 1 127 ? -1.337 -4.800 -14.058 1.00 94.19 127 VAL A C 1
ATOM 1012 O O . VAL A 1 127 ? -1.820 -5.925 -14.142 1.00 94.19 127 VAL A O 1
ATOM 1015 N N . ASP A 1 128 ? -0.463 -4.344 -14.953 1.00 92.56 128 ASP A N 1
ATOM 1016 C CA . ASP A 1 128 ? -0.000 -5.054 -16.144 1.00 92.56 128 ASP A CA 1
ATOM 1017 C C . ASP A 1 128 ? 1.534 -5.151 -16.180 1.00 92.56 128 ASP A C 1
ATOM 1019 O O . ASP A 1 128 ? 2.173 -5.081 -17.232 1.00 92.56 128 ASP A O 1
ATOM 1023 N N . ASN A 1 129 ? 2.132 -5.362 -15.001 1.00 89.94 129 ASN A N 1
ATOM 1024 C CA . ASN A 1 129 ? 3.574 -5.475 -14.790 1.00 89.94 129 ASN A CA 1
ATOM 1025 C C . ASN A 1 129 ? 4.350 -4.231 -15.294 1.00 89.94 129 ASN A C 1
ATOM 1027 O O . ASN A 1 129 ? 5.425 -4.350 -15.885 1.00 89.94 129 ASN A O 1
ATOM 1031 N N . GLY A 1 130 ? 3.813 -3.032 -15.074 1.00 91.31 130 GLY A N 1
ATOM 1032 C CA . GLY A 1 130 ? 4.484 -1.755 -15.334 1.00 91.31 130 GLY A CA 1
ATOM 1033 C C . GLY A 1 130 ? 4.326 -1.198 -16.748 1.00 91.31 130 GLY A C 1
ATOM 1034 O O . GLY A 1 130 ? 4.977 -0.198 -17.050 1.00 91.31 130 GLY A O 1
ATOM 1035 N N . LEU A 1 131 ? 3.505 -1.813 -17.607 1.00 88.75 131 LEU A N 1
ATOM 1036 C CA . LEU A 1 131 ? 3.298 -1.350 -18.984 1.00 88.75 131 LEU A CA 1
ATOM 1037 C C . LEU A 1 131 ? 2.432 -0.088 -19.032 1.00 88.75 131 LEU A C 1
ATOM 1039 O O . LEU A 1 131 ? 2.775 0.864 -19.729 1.00 88.75 131 LEU A O 1
ATOM 1043 N N . THR A 1 132 ? 1.341 -0.063 -18.269 1.00 93.38 132 THR A N 1
ATOM 1044 C CA . THR A 1 132 ? 0.474 1.104 -18.107 1.00 93.38 132 THR A CA 1
ATOM 1045 C C . THR A 1 132 ? 0.387 1.500 -16.642 1.00 93.38 132 THR A C 1
ATOM 1047 O O . THR A 1 132 ? 0.492 0.668 -15.739 1.00 93.38 132 THR A O 1
ATOM 1050 N N . TRP A 1 133 ? 0.234 2.802 -16.405 1.00 94.94 133 TRP A N 1
ATOM 1051 C CA . TRP A 1 133 ? 0.183 3.392 -15.073 1.00 94.94 133 TRP A CA 1
ATOM 1052 C C . TRP A 1 133 ? -0.990 4.356 -14.983 1.00 94.94 133 TRP A C 1
ATOM 1054 O O . TRP A 1 133 ? -1.302 5.050 -15.947 1.00 94.94 133 TRP A O 1
ATOM 1064 N N . SER A 1 134 ? -1.615 4.412 -13.814 1.00 95.88 134 SER A N 1
ATOM 1065 C CA . SER A 1 134 ? -2.725 5.320 -13.522 1.00 95.88 134 SER A CA 1
ATOM 1066 C C . SER A 1 134 ? -2.618 5.857 -12.099 1.00 95.88 134 SER A C 1
ATOM 1068 O O . SER A 1 134 ? -2.023 5.209 -11.234 1.00 95.88 134 SER A O 1
ATOM 1070 N N . ASN A 1 135 ? -3.176 7.041 -11.854 1.00 95.75 135 ASN A N 1
ATOM 1071 C CA . ASN A 1 135 ? -3.277 7.600 -10.507 1.00 95.75 135 ASN A CA 1
ATOM 1072 C C . ASN A 1 135 ? -4.246 6.785 -9.640 1.00 95.75 135 ASN A C 1
ATOM 1074 O O . ASN A 1 135 ? -5.196 6.178 -10.139 1.00 95.75 135 ASN A O 1
ATOM 1078 N N . LEU A 1 136 ? -4.039 6.801 -8.322 1.00 96.44 136 LEU A N 1
ATOM 1079 C CA . LEU A 1 136 ? -4.937 6.117 -7.391 1.00 96.44 136 LEU A CA 1
ATOM 1080 C C . LEU A 1 136 ? -6.287 6.840 -7.301 1.00 96.44 136 LEU A C 1
ATOM 1082 O O . LEU A 1 136 ? -6.418 7.891 -6.665 1.00 96.44 136 LEU A O 1
ATOM 1086 N N . LYS A 1 137 ? -7.306 6.257 -7.933 1.00 97.38 137 LYS A N 1
ATOM 1087 C CA . LYS A 1 137 ? -8.647 6.836 -8.010 1.00 97.38 137 LYS A CA 1
ATOM 1088 C C . LYS A 1 137 ? -9.428 6.637 -6.711 1.00 97.38 137 LYS A C 1
ATOM 1090 O O . LYS A 1 137 ? -9.610 5.508 -6.253 1.00 97.38 137 LYS A O 1
ATOM 1095 N N . VAL A 1 138 ? -9.980 7.724 -6.176 1.00 97.75 138 VAL A N 1
ATOM 1096 C CA . VAL A 1 138 ? -10.931 7.688 -5.056 1.00 97.75 138 VAL A CA 1
ATOM 1097 C C . VAL A 1 138 ? -12.361 7.644 -5.600 1.00 97.75 138 VAL A C 1
ATOM 1099 O O . VAL A 1 138 ? -12.723 8.429 -6.471 1.00 97.75 138 VAL A O 1
ATOM 1102 N N . VAL A 1 139 ? -13.176 6.707 -5.109 1.00 97.25 139 VAL A N 1
ATOM 1103 C CA . VAL A 1 139 ? -14.586 6.509 -5.504 1.00 97.25 139 VAL A CA 1
ATOM 1104 C C . VAL A 1 139 ? -15.498 6.548 -4.279 1.00 97.25 139 VAL A C 1
ATOM 1106 O O . VAL A 1 139 ? -16.120 5.557 -3.894 1.00 97.25 139 VAL A O 1
ATOM 1109 N N . ASP A 1 140 ? -15.536 7.704 -3.625 1.00 96.06 140 ASP A N 1
ATOM 1110 C CA . ASP A 1 140 ? -16.198 7.880 -2.334 1.00 96.06 140 ASP A CA 1
ATOM 1111 C C . ASP A 1 140 ? -17.078 9.133 -2.321 1.00 96.06 140 ASP A C 1
ATOM 1113 O O . ASP A 1 140 ? -16.701 10.174 -1.790 1.00 96.06 140 ASP A O 1
ATOM 1117 N N . GLU A 1 141 ? -18.245 9.030 -2.960 1.00 94.69 141 GLU A N 1
ATOM 1118 C CA . GLU A 1 141 ? -19.206 10.137 -3.082 1.00 94.69 141 GLU A CA 1
ATOM 1119 C C . GLU A 1 141 ? -19.678 10.649 -1.715 1.00 94.69 141 GLU A C 1
ATOM 1121 O O . GLU A 1 141 ? -19.845 11.849 -1.529 1.00 94.69 141 GLU A O 1
ATOM 1126 N N . GLU A 1 142 ? -19.826 9.751 -0.738 1.00 93.50 142 GLU A N 1
ATOM 1127 C CA . GLU A 1 142 ? -20.261 10.079 0.625 1.00 93.50 142 GLU A CA 1
ATOM 1128 C C . GLU A 1 142 ? -19.257 10.980 1.361 1.00 93.50 142 GLU A C 1
ATOM 1130 O O . GLU A 1 142 ? -19.652 11.780 2.206 1.00 93.50 142 GLU A O 1
ATOM 1135 N N . ASN A 1 143 ? -17.965 10.864 1.035 1.00 93.19 143 ASN A N 1
ATOM 1136 C CA . ASN A 1 143 ? -16.886 11.641 1.645 1.00 93.19 143 ASN A CA 1
ATOM 1137 C C . ASN A 1 143 ? -16.294 12.690 0.691 1.00 93.19 143 ASN A C 1
ATOM 1139 O O . ASN A 1 143 ? -15.273 13.293 1.030 1.00 93.19 143 ASN A O 1
ATOM 1143 N N . ALA A 1 144 ? -16.902 12.920 -0.478 1.00 93.62 144 ALA A N 1
ATOM 1144 C CA . ALA A 1 144 ? -16.354 13.790 -1.518 1.00 93.62 144 ALA A CA 1
ATOM 1145 C C . ALA A 1 144 ? -16.066 15.211 -1.002 1.00 93.62 144 ALA A C 1
ATOM 1147 O O . ALA A 1 144 ? -14.980 15.736 -1.234 1.00 93.62 144 ALA A O 1
ATOM 1148 N N . ASP A 1 145 ? -16.983 15.773 -0.208 1.00 92.31 145 ASP A N 1
ATOM 1149 C CA . ASP A 1 145 ? -16.863 17.116 0.381 1.00 92.31 145 ASP A CA 1
ATOM 1150 C C . ASP A 1 145 ? -15.732 17.237 1.418 1.00 92.31 145 ASP A C 1
ATOM 1152 O O . ASP A 1 145 ? -15.361 18.340 1.817 1.00 92.31 145 ASP A O 1
ATOM 1156 N N . SER A 1 146 ? -15.179 16.111 1.883 1.00 91.56 146 SER A N 1
ATOM 1157 C CA . SER A 1 146 ? -14.045 16.102 2.813 1.00 91.56 146 SER A CA 1
ATOM 1158 C C . SER A 1 146 ? -12.691 16.281 2.121 1.00 91.56 146 SER A C 1
ATOM 1160 O O . SER A 1 146 ? -11.675 16.395 2.809 1.00 91.56 146 SER A O 1
ATOM 1162 N N . PHE A 1 147 ? -12.662 16.292 0.785 1.00 92.62 147 PHE A N 1
ATOM 1163 C CA . PHE A 1 147 ? -11.454 16.475 -0.010 1.00 92.62 147 PHE A CA 1
ATOM 1164 C C . PHE A 1 147 ? -11.409 17.883 -0.608 1.00 92.62 147 PHE A C 1
ATOM 1166 O O . PHE A 1 147 ? -12.418 18.421 -1.054 1.00 92.62 147 PHE A O 1
ATOM 1173 N N . GLY A 1 148 ? -10.215 18.476 -0.665 1.00 90.44 148 GLY A N 1
ATOM 1174 C CA . GLY A 1 148 ? -10.011 19.813 -1.234 1.00 90.44 148 GLY A CA 1
ATOM 1175 C C . GLY A 1 148 ? -10.084 19.882 -2.764 1.00 90.44 148 GLY A C 1
ATOM 1176 O O . GLY A 1 148 ? -9.818 20.942 -3.325 1.00 90.44 148 GLY A O 1
ATOM 1177 N N . CYS A 1 149 ? -10.402 18.777 -3.446 1.00 94.19 149 CYS A N 1
ATOM 1178 C CA . CYS A 1 149 ? -10.383 18.675 -4.901 1.00 94.19 149 CYS A CA 1
ATOM 1179 C C . CYS A 1 149 ? -11.450 17.722 -5.450 1.00 94.19 149 CYS A C 1
ATOM 1181 O O . CYS A 1 149 ? -12.088 16.959 -4.726 1.00 94.19 149 CYS A O 1
ATOM 1183 N N . ASP A 1 150 ? -11.645 17.777 -6.767 1.00 95.31 150 ASP A N 1
ATOM 1184 C CA . ASP A 1 150 ? -12.668 17.012 -7.478 1.00 95.31 150 ASP A CA 1
ATOM 1185 C C . ASP A 1 150 ? -12.207 15.580 -7.792 1.00 95.31 150 ASP A C 1
ATOM 1187 O O . ASP A 1 150 ? -11.576 15.323 -8.821 1.00 95.31 150 ASP A O 1
ATOM 1191 N N . ILE A 1 151 ? -12.588 14.635 -6.928 1.00 95.94 151 ILE A N 1
ATOM 1192 C CA . ILE A 1 151 ? -12.240 13.208 -7.039 1.00 95.94 151 ILE A CA 1
ATOM 1193 C C . ILE A 1 151 ? -12.756 12.523 -8.319 1.00 95.94 151 ILE A C 1
ATOM 1195 O O . ILE A 1 151 ? -12.336 11.407 -8.632 1.00 95.94 151 ILE A O 1
ATOM 1199 N N . THR A 1 152 ? -13.636 13.165 -9.100 1.00 95.56 152 THR A N 1
ATOM 1200 C CA . THR A 1 152 ? -14.074 12.630 -10.400 1.00 95.56 152 THR A CA 1
ATOM 1201 C C . THR A 1 152 ? -13.001 12.761 -11.487 1.00 95.56 152 THR A C 1
ATOM 1203 O O . THR A 1 152 ? -13.082 12.085 -12.516 1.00 95.56 152 THR A O 1
ATOM 1206 N N . ARG A 1 153 ? -11.960 13.574 -11.245 1.00 95.94 153 ARG A N 1
ATOM 1207 C CA . ARG A 1 153 ? -10.826 13.815 -12.147 1.00 95.94 153 ARG A CA 1
ATOM 1208 C C . ARG A 1 153 ? -9.524 13.235 -11.567 1.00 95.94 153 ARG A C 1
ATOM 1210 O O . ARG A 1 153 ? -8.682 14.004 -11.111 1.00 95.94 153 ARG A O 1
ATOM 1217 N N . PRO A 1 154 ? -9.303 11.905 -11.626 1.00 94.62 154 PRO A N 1
ATOM 12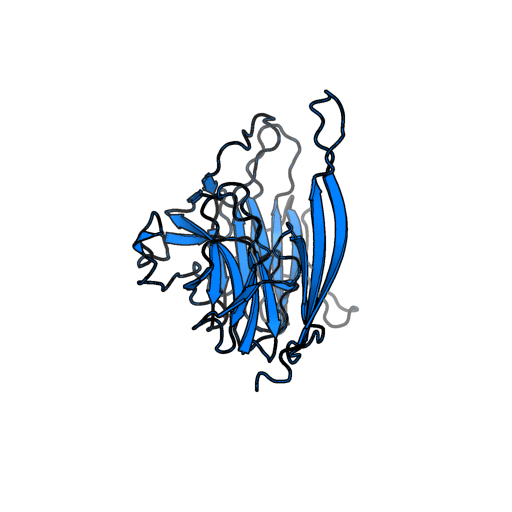18 C CA . PRO A 1 154 ? -8.160 11.240 -10.984 1.00 94.62 154 PRO A CA 1
ATOM 1219 C C . PRO A 1 154 ? -6.783 11.681 -11.499 1.00 94.62 154 PRO A C 1
ATOM 1221 O O . PRO A 1 154 ? -5.795 11.558 -10.784 1.00 94.62 154 PRO A O 1
ATOM 1224 N N . GLU A 1 155 ? -6.696 12.222 -12.715 1.00 93.19 155 GLU A N 1
ATOM 1225 C CA . GLU A 1 155 ? -5.440 12.780 -13.239 1.00 93.19 155 GLU A CA 1
ATOM 1226 C C . GLU A 1 155 ? -5.005 14.065 -12.519 1.00 93.19 155 GLU A C 1
ATOM 1228 O O . GLU A 1 155 ? -3.837 14.423 -12.591 1.00 93.19 155 GLU A O 1
ATOM 1233 N N . ARG A 1 156 ? -5.925 14.742 -11.819 1.00 92.06 156 ARG A N 1
ATOM 1234 C CA . ARG A 1 156 ? -5.632 15.930 -11.004 1.00 92.06 156 ARG A CA 1
ATOM 1235 C C . ARG A 1 156 ? -5.795 15.654 -9.518 1.00 92.06 156 ARG A C 1
ATOM 1237 O O . ARG A 1 156 ? -4.870 15.869 -8.752 1.00 92.06 156 ARG A O 1
ATOM 1244 N N . CYS A 1 157 ? -6.940 15.090 -9.139 1.00 95.31 157 CYS A N 1
ATOM 1245 C CA . CYS A 1 157 ? -7.305 14.816 -7.758 1.00 95.31 157 CYS A CA 1
ATOM 1246 C C . CYS A 1 157 ? -7.203 13.318 -7.458 1.00 95.31 157 CYS A C 1
ATOM 1248 O O . CYS A 1 157 ? -8.079 12.535 -7.835 1.00 95.31 157 CYS A O 1
ATOM 1250 N N . SER A 1 158 ? -6.131 12.895 -6.794 1.00 96.06 158 SER A N 1
ATOM 1251 C CA . SER A 1 158 ? -5.887 11.474 -6.522 1.00 96.06 158 SER A CA 1
ATOM 1252 C C . SER A 1 158 ? -5.300 11.217 -5.146 1.00 96.06 158 SER A C 1
ATOM 1254 O O . SER A 1 158 ? -4.795 12.114 -4.469 1.00 96.06 158 SER A O 1
ATOM 1256 N N . LEU A 1 159 ? -5.409 9.961 -4.712 1.00 95.50 159 LEU A N 1
ATOM 1257 C CA . LEU A 1 159 ? -4.864 9.522 -3.440 1.00 95.50 159 LEU A CA 1
ATOM 1258 C C . LEU A 1 159 ? -3.336 9.458 -3.514 1.00 95.50 159 LEU A C 1
ATOM 1260 O O . LEU A 1 159 ? -2.762 8.680 -4.272 1.00 95.50 159 LEU A O 1
ATOM 1264 N N . GLN A 1 160 ? -2.696 10.246 -2.661 1.00 93.12 160 GLN A N 1
ATOM 1265 C CA . GLN A 1 160 ? -1.258 10.309 -2.482 1.00 93.12 160 GLN A CA 1
ATOM 1266 C C . GLN A 1 160 ? -0.853 9.600 -1.198 1.00 93.12 160 GLN A C 1
ATOM 1268 O O . GLN A 1 160 ? -1.438 9.792 -0.129 1.00 93.12 160 GLN A O 1
ATOM 1273 N N . GLY A 1 161 ? 0.179 8.772 -1.271 1.00 85.06 161 GLY A N 1
ATOM 1274 C CA . GLY A 1 161 ? 0.593 7.993 -0.122 1.00 85.06 161 GLY A CA 1
ATOM 1275 C C . GLY A 1 161 ? 1.923 7.309 -0.335 1.00 85.06 161 GLY A C 1
ATOM 1276 O O . GLY A 1 161 ? 2.382 7.076 -1.452 1.00 85.06 161 GLY A O 1
ATOM 1277 N N . TYR A 1 162 ? 2.541 6.954 0.783 1.00 73.19 162 TYR A N 1
ATOM 1278 C CA . TYR A 1 162 ? 3.719 6.115 0.746 1.00 73.19 162 TYR A CA 1
ATOM 1279 C C . TYR A 1 162 ? 3.325 4.674 1.042 1.00 73.19 162 TYR A C 1
ATOM 1281 O O . TYR A 1 162 ? 2.829 4.360 2.124 1.00 73.19 162 TYR A O 1
ATOM 1289 N N . PHE A 1 163 ? 3.647 3.769 0.125 1.00 70.44 163 PHE A N 1
ATOM 1290 C CA . PHE A 1 163 ? 3.421 2.332 0.288 1.00 70.44 163 PHE A CA 1
ATOM 1291 C C . PHE A 1 163 ? 4.485 1.641 1.157 1.00 70.44 163 PHE A C 1
ATOM 1293 O O . PHE A 1 163 ? 4.932 0.538 0.835 1.00 70.44 163 PHE A O 1
ATOM 1300 N N . TYR A 1 164 ? 4.917 2.274 2.255 1.00 60.06 164 TYR A N 1
ATOM 1301 C CA . TYR A 1 164 ? 5.946 1.717 3.143 1.00 60.06 164 TYR A CA 1
ATOM 1302 C C . TYR A 1 164 ? 5.517 0.373 3.751 1.00 60.06 164 TYR A C 1
ATOM 1304 O O . TYR A 1 164 ? 6.331 -0.544 3.846 1.00 60.06 164 TYR A O 1
ATOM 1312 N N . ASN A 1 165 ? 4.231 0.238 4.083 1.00 55.88 165 ASN A N 1
ATOM 1313 C CA . ASN A 1 165 ? 3.707 -0.889 4.858 1.00 55.88 165 ASN A CA 1
ATOM 1314 C C . ASN A 1 165 ? 3.003 -1.959 4.013 1.00 55.88 165 ASN A C 1
ATOM 1316 O O . ASN A 1 165 ? 2.614 -2.993 4.548 1.00 55.88 165 ASN A O 1
ATOM 1320 N N . LEU A 1 166 ? 2.873 -1.774 2.692 1.00 61.16 166 LEU A N 1
ATOM 1321 C CA . LEU A 1 166 ? 2.177 -2.760 1.853 1.00 61.16 166 LEU A CA 1
ATOM 1322 C C . LEU A 1 166 ? 2.916 -4.106 1.795 1.00 61.16 166 LEU A C 1
ATOM 1324 O O . LEU A 1 166 ? 2.296 -5.149 1.636 1.00 61.16 166 LEU A O 1
ATOM 1328 N N . LYS A 1 167 ? 4.247 -4.089 1.958 1.00 53.44 167 LYS A N 1
ATOM 1329 C CA . LYS A 1 167 ? 5.063 -5.311 2.066 1.00 53.44 167 LYS A CA 1
ATOM 1330 C C . LYS A 1 167 ? 4.795 -6.108 3.344 1.00 53.44 167 LYS A C 1
ATOM 1332 O O . LYS A 1 167 ? 5.116 -7.286 3.391 1.00 53.44 167 LYS A O 1
ATOM 1337 N N . LEU A 1 168 ? 4.283 -5.444 4.377 1.00 54.34 168 LEU A N 1
ATOM 1338 C CA . LEU A 1 168 ? 3.962 -6.034 5.677 1.00 54.34 168 LEU A CA 1
ATOM 1339 C C . LEU A 1 168 ? 2.488 -6.448 5.760 1.00 54.34 168 LEU A C 1
ATOM 1341 O O . LEU A 1 168 ? 2.060 -6.979 6.776 1.00 54.34 168 LEU A O 1
ATOM 1345 N N . SER A 1 169 ? 1.701 -6.177 4.715 1.00 67.25 169 SER A N 1
ATOM 1346 C CA . SER A 1 169 ? 0.295 -6.564 4.673 1.00 67.25 169 SER A CA 1
ATOM 1347 C C . SER A 1 169 ? 0.182 -8.053 4.372 1.00 67.25 169 SER A C 1
ATOM 1349 O O . SER A 1 169 ? 0.796 -8.550 3.426 1.00 67.25 169 SER A O 1
ATOM 1351 N N . ASN A 1 170 ? -0.621 -8.758 5.165 1.00 78.75 170 ASN A N 1
ATOM 1352 C CA . ASN A 1 170 ? -0.901 -10.165 4.928 1.00 78.75 170 ASN A CA 1
ATOM 1353 C C . ASN A 1 170 ? -1.625 -10.355 3.583 1.00 78.75 170 ASN A C 1
ATOM 1355 O O . ASN A 1 170 ? -2.423 -9.491 3.195 1.00 78.75 170 ASN A O 1
ATOM 1359 N N . PRO A 1 171 ? -1.389 -11.485 2.888 1.00 82.69 171 PRO A N 1
ATOM 1360 C CA . PRO A 1 171 ? -2.102 -11.816 1.664 1.00 82.69 171 PRO A CA 1
ATOM 1361 C C . PRO A 1 171 ? -3.621 -11.716 1.828 1.00 82.69 171 PRO A C 1
ATOM 1363 O O . PRO A 1 171 ? -4.194 -12.175 2.816 1.00 82.69 171 PRO A O 1
ATOM 1366 N N . SER A 1 172 ? -4.277 -11.129 0.832 1.00 85.50 172 SER A N 1
ATOM 1367 C CA . SER A 1 172 ? -5.729 -10.980 0.781 1.00 85.50 172 SER A CA 1
ATOM 1368 C C . SER A 1 172 ? -6.234 -11.157 -0.650 1.00 85.50 172 SER A C 1
ATOM 1370 O O . SER A 1 172 ? -5.469 -11.058 -1.615 1.00 85.50 172 SER A O 1
ATOM 1372 N N . ALA A 1 173 ? -7.539 -11.364 -0.810 1.00 84.75 173 ALA A N 1
ATOM 1373 C CA . ALA A 1 173 ? -8.192 -11.412 -2.115 1.00 84.75 173 ALA A CA 1
ATOM 1374 C C . ALA A 1 173 ? -8.424 -9.999 -2.702 1.00 84.75 173 ALA A C 1
ATOM 1376 O O . ALA A 1 173 ? -9.548 -9.626 -3.021 1.00 84.75 173 ALA A O 1
ATOM 1377 N N . GLY A 1 174 ? -7.364 -9.189 -2.816 1.00 89.06 174 GLY A N 1
ATOM 1378 C CA . GLY A 1 174 ? -7.434 -7.832 -3.381 1.00 89.06 174 GLY A CA 1
ATOM 1379 C C . GLY A 1 174 ? -7.852 -6.737 -2.394 1.00 89.06 174 GLY A C 1
ATOM 1380 O O . GLY A 1 174 ? -8.081 -5.603 -2.816 1.00 89.06 174 GLY A O 1
ATOM 1381 N N . ILE A 1 175 ? -7.914 -7.058 -1.097 1.00 93.50 175 ILE A N 1
ATOM 1382 C CA . ILE A 1 175 ? -8.154 -6.094 -0.019 1.00 93.50 175 ILE A CA 1
ATOM 1383 C C . ILE A 1 175 ? -6.839 -5.424 0.365 1.00 93.50 175 ILE A C 1
ATOM 1385 O O . ILE A 1 175 ? -5.922 -6.075 0.867 1.00 93.50 175 ILE A O 1
ATOM 1389 N N . ILE A 1 176 ? -6.746 -4.117 0.163 1.00 92.56 176 ILE A N 1
ATOM 1390 C CA . ILE A 1 176 ? -5.542 -3.346 0.472 1.00 92.56 176 ILE A CA 1
ATOM 1391 C C . ILE A 1 176 ? -5.940 -2.152 1.321 1.00 92.56 176 ILE A C 1
ATOM 1393 O O . ILE A 1 176 ? -6.886 -1.448 0.979 1.00 92.56 176 ILE A O 1
ATOM 1397 N N . LEU A 1 177 ? -5.203 -1.898 2.399 1.00 92.94 177 LEU A N 1
ATOM 1398 C CA . LEU A 1 177 ? -5.322 -0.661 3.159 1.00 92.94 177 LEU A CA 1
ATOM 1399 C C . LEU A 1 177 ? -4.077 0.195 2.959 1.00 92.94 177 LEU A C 1
ATOM 1401 O O . LEU A 1 177 ? -2.967 -0.314 2.807 1.00 92.94 177 LEU A O 1
ATOM 1405 N N . MET A 1 178 ? -4.271 1.509 2.953 1.00 90.94 178 MET A N 1
ATOM 1406 C CA . MET A 1 178 ? -3.185 2.474 2.869 1.00 90.94 178 MET A CA 1
ATOM 1407 C C . MET A 1 178 ? -3.552 3.748 3.618 1.00 90.94 178 MET A C 1
ATOM 1409 O O . MET A 1 178 ? -4.668 4.246 3.514 1.00 90.94 178 MET A O 1
ATOM 1413 N N . THR A 1 179 ? -2.578 4.324 4.314 1.00 91.69 179 THR A N 1
ATOM 1414 C CA . THR A 1 179 ? -2.692 5.676 4.864 1.00 91.69 179 THR A CA 1
ATOM 1415 C C . THR A 1 179 ? -2.149 6.684 3.858 1.00 91.69 179 THR A C 1
ATOM 1417 O O . THR A 1 179 ? -1.009 6.556 3.407 1.00 91.69 179 THR A O 1
ATOM 1420 N N . GLY A 1 180 ? -2.933 7.708 3.543 1.00 92.25 180 GLY A N 1
ATOM 1421 C CA . GLY A 1 180 ? -2.576 8.726 2.559 1.00 92.25 180 GLY A CA 1
ATOM 1422 C C . GLY A 1 180 ? -3.427 9.983 2.689 1.00 92.25 180 GLY 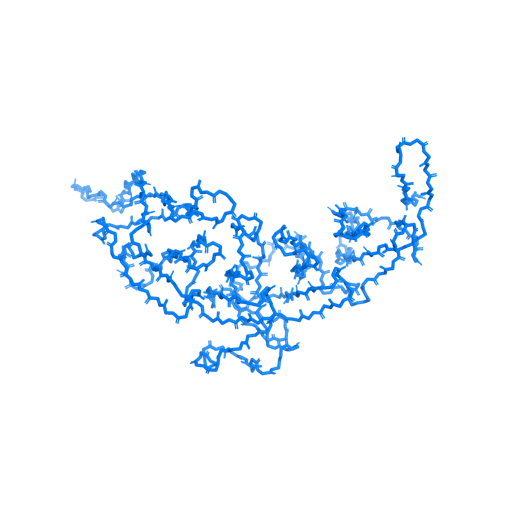A C 1
ATOM 1423 O O . GLY A 1 180 ? -4.274 10.074 3.575 1.00 92.25 180 GLY A O 1
ATOM 1424 N N . SER A 1 181 ? -3.190 10.942 1.806 1.00 93.12 181 SER A N 1
ATOM 1425 C CA . SER A 1 181 ? -3.976 12.170 1.666 1.00 93.12 181 SER A CA 1
ATOM 1426 C C . SER A 1 181 ? -4.458 12.276 0.226 1.00 93.12 181 SER A C 1
ATOM 1428 O O . SER A 1 181 ? -3.761 11.837 -0.683 1.00 93.12 181 SER A O 1
ATOM 1430 N N . VAL A 1 182 ? -5.624 12.867 -0.003 1.00 95.12 182 VAL A N 1
ATOM 1431 C CA . VAL A 1 182 ? -6.071 13.194 -1.364 1.00 95.12 182 VAL A CA 1
ATOM 1432 C C . VAL A 1 182 ? -5.556 14.586 -1.704 1.00 95.12 182 VAL A C 1
ATOM 1434 O O . VAL A 1 182 ? -5.689 15.497 -0.890 1.00 95.12 182 VAL A O 1
ATOM 1437 N N . GLY A 1 183 ? -4.928 14.721 -2.867 1.00 91.44 183 GLY A N 1
ATOM 1438 C CA . GLY A 1 183 ? -4.300 15.961 -3.319 1.00 91.44 183 GLY A CA 1
ATOM 1439 C C . GLY A 1 183 ? -4.696 16.333 -4.734 1.00 91.44 183 GLY A C 1
ATOM 1440 O O . GLY A 1 183 ? -5.097 15.446 -5.488 1.00 91.44 183 GLY A O 1
ATOM 1441 N N . ASP A 1 184 ? -4.554 17.616 -5.066 1.00 91.25 184 ASP A N 1
ATOM 1442 C CA . ASP A 1 184 ? -4.802 18.189 -6.395 1.00 91.25 184 ASP A CA 1
ATOM 1443 C C . ASP A 1 184 ? -3.480 18.568 -7.057 1.00 91.25 184 ASP A C 1
ATOM 1445 O O . ASP A 1 184 ? -2.599 19.096 -6.382 1.00 91.25 184 ASP A O 1
ATOM 1449 N N . ASP A 1 185 ? -3.346 18.319 -8.360 1.00 84.31 185 ASP A N 1
ATOM 1450 C CA . ASP A 1 185 ? -2.195 18.721 -9.182 1.00 84.31 185 ASP A CA 1
ATOM 1451 C C . ASP A 1 185 ? -0.837 18.494 -8.467 1.00 84.31 185 ASP A C 1
ATOM 1453 O O . ASP A 1 185 ? 0.033 19.361 -8.415 1.00 84.31 185 ASP A O 1
ATOM 1457 N N . ASN A 1 186 ? -0.666 17.286 -7.916 1.00 80.44 186 ASN A N 1
ATOM 1458 C CA . ASN A 1 186 ? 0.529 16.778 -7.222 1.00 80.44 186 ASN A CA 1
ATOM 1459 C C . ASN A 1 186 ? 0.790 17.351 -5.826 1.00 80.44 186 ASN A C 1
ATOM 1461 O O . ASN A 1 186 ? 1.779 16.966 -5.207 1.00 80.44 186 ASN A O 1
ATOM 1465 N N . GLU A 1 187 ? -0.079 18.205 -5.294 1.00 86.50 187 GLU A N 1
ATOM 1466 C CA . GLU A 1 187 ? 0.045 18.769 -3.951 1.00 86.50 187 GLU A CA 1
ATOM 1467 C C . GLU A 1 187 ? -0.985 18.176 -2.985 1.00 86.50 187 GLU A C 1
ATOM 1469 O O . GLU A 1 187 ? -2.164 18.026 -3.301 1.00 86.50 187 GLU A O 1
ATOM 1474 N N . PHE A 1 188 ? -0.555 17.840 -1.768 1.00 85.88 188 PHE A N 1
ATOM 1475 C CA . PHE A 1 188 ? -1.43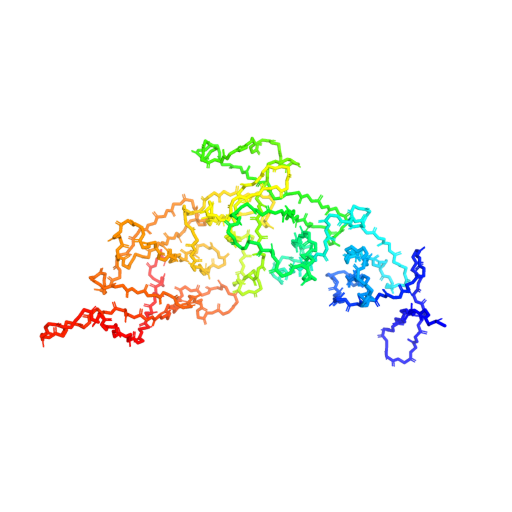7 17.303 -0.730 1.00 85.88 188 PHE A CA 1
ATOM 1476 C C . PHE A 1 188 ? -1.023 17.737 0.676 1.00 85.88 188 PHE A C 1
ATOM 1478 O O . PHE A 1 188 ? 0.167 17.788 0.994 1.00 85.88 188 PHE A O 1
ATOM 1485 N N . ASP A 1 189 ? -2.000 17.974 1.558 1.00 87.50 189 ASP A N 1
ATOM 1486 C CA . ASP A 1 189 ? -1.730 18.241 2.974 1.00 87.50 189 ASP A CA 1
ATOM 1487 C C . ASP A 1 189 ? -1.489 16.928 3.740 1.00 87.50 189 ASP A C 1
ATOM 1489 O O . ASP A 1 189 ? -2.337 16.033 3.827 1.00 87.50 189 ASP A O 1
ATOM 1493 N N . ARG A 1 190 ? -0.306 16.801 4.342 1.00 82.00 190 ARG A N 1
ATOM 1494 C CA . ARG A 1 190 ? 0.075 15.669 5.198 1.00 82.00 190 ARG A CA 1
ATOM 1495 C C . ARG A 1 190 ? -0.741 15.590 6.490 1.00 82.00 190 ARG A C 1
ATOM 1497 O O . ARG A 1 190 ? -0.753 14.527 7.112 1.00 82.00 190 ARG A O 1
ATOM 1504 N N . LYS A 1 191 ? -1.371 16.681 6.926 1.00 83.81 191 LYS A N 1
ATOM 1505 C CA . LYS A 1 191 ? -2.251 16.712 8.103 1.00 83.81 191 LYS A CA 1
ATOM 1506 C C . LYS A 1 191 ? -3.613 16.090 7.826 1.00 83.81 191 LYS A C 1
ATOM 1508 O O . LYS A 1 191 ? -4.182 15.514 8.749 1.00 83.81 191 LYS A O 1
ATOM 1513 N N . ASP A 1 192 ? -4.061 16.093 6.574 1.00 86.44 192 ASP A N 1
ATOM 1514 C CA . ASP A 1 192 ? -5.353 15.531 6.156 1.00 86.44 192 ASP A CA 1
ATOM 1515 C C . ASP A 1 192 ? -5.274 14.025 5.859 1.00 86.44 192 ASP A C 1
ATOM 1517 O O . ASP A 1 192 ? -6.053 13.465 5.085 1.00 86.44 192 ASP A O 1
ATOM 1521 N N . ARG A 1 193 ? -4.311 13.341 6.489 1.00 89.25 193 ARG A N 1
ATOM 1522 C CA . ARG A 1 193 ? -4.093 11.909 6.308 1.00 89.25 193 ARG A CA 1
ATOM 1523 C C . ARG A 1 193 ? -5.254 11.094 6.860 1.00 89.25 193 ARG A C 1
ATOM 1525 O O . ARG A 1 193 ? -5.532 11.103 8.059 1.00 89.25 193 ARG A O 1
ATOM 1532 N N . LYS A 1 194 ? -5.837 10.288 5.984 1.00 92.50 194 LYS A N 1
ATOM 1533 C CA . LYS A 1 194 ? -6.868 9.295 6.286 1.00 92.50 194 LYS A CA 1
ATOM 1534 C C . LYS A 1 194 ? -6.349 7.899 5.944 1.00 92.50 194 LYS A C 1
ATOM 1536 O O . LYS A 1 194 ? -5.340 7.742 5.252 1.00 92.50 194 LYS A O 1
ATOM 1541 N N . THR A 1 195 ? -7.047 6.878 6.421 1.00 93.56 195 THR A N 1
ATOM 1542 C CA . THR A 1 195 ? -6.821 5.493 6.001 1.00 93.56 195 THR A CA 1
ATOM 1543 C C . THR A 1 195 ? -7.861 5.132 4.953 1.00 93.56 195 THR A C 1
ATOM 1545 O O . THR A 1 195 ? -9.057 5.330 5.162 1.00 93.56 195 THR A O 1
ATOM 1548 N N . PHE A 1 196 ? -7.404 4.596 3.829 1.00 95.31 196 PHE A N 1
ATOM 1549 C CA . PHE A 1 196 ? -8.211 4.180 2.694 1.00 95.31 196 PHE A CA 1
ATOM 1550 C C . PHE A 1 196 ? -8.163 2.665 2.535 1.00 95.31 196 PHE A C 1
ATOM 1552 O O . PHE A 1 196 ? -7.185 2.020 2.915 1.00 95.31 196 PHE A O 1
ATOM 1559 N N . ILE A 1 197 ? -9.212 2.117 1.933 1.00 95.44 197 ILE A N 1
ATOM 1560 C CA . ILE A 1 197 ? -9.336 0.712 1.569 1.00 95.44 197 ILE A CA 1
ATOM 1561 C C . ILE A 1 197 ? -9.639 0.581 0.078 1.00 95.44 197 ILE A C 1
ATOM 1563 O O . ILE A 1 197 ? -10.489 1.289 -0.467 1.00 95.44 197 ILE A O 1
ATOM 1567 N N . SER A 1 198 ? -8.962 -0.360 -0.564 1.00 95.75 198 SER A N 1
ATOM 1568 C CA . SER A 1 198 ? -9.297 -0.882 -1.881 1.00 95.75 198 SER A CA 1
ATOM 1569 C C . SER A 1 198 ? -9.777 -2.323 -1.750 1.00 95.75 198 SER A C 1
ATOM 1571 O O . SER A 1 198 ? -9.289 -3.072 -0.902 1.00 95.75 198 SER A O 1
ATOM 1573 N N . ARG A 1 199 ? -10.750 -2.694 -2.585 1.00 95.31 199 ARG A N 1
ATOM 1574 C CA . ARG A 1 199 ? -11.328 -4.047 -2.662 1.00 95.31 199 ARG A CA 1
ATOM 1575 C C . ARG A 1 199 ? -11.125 -4.714 -4.024 1.00 95.31 199 ARG A C 1
ATOM 1577 O O . ARG A 1 199 ? -11.635 -5.802 -4.258 1.00 95.31 199 ARG A O 1
ATOM 1584 N N . ASP A 1 200 ? -10.431 -4.040 -4.933 1.00 95.19 200 ASP A N 1
ATOM 1585 C CA . ASP A 1 200 ? -10.230 -4.441 -6.327 1.00 95.19 200 ASP A CA 1
ATOM 1586 C C . ASP A 1 200 ? -8.740 -4.468 -6.700 1.00 95.19 200 ASP A C 1
ATOM 1588 O O . ASP A 1 200 ? -8.363 -4.255 -7.851 1.00 95.19 200 ASP A O 1
ATOM 1592 N N . GLY A 1 201 ? -7.876 -4.729 -5.714 1.00 93.06 201 GLY A N 1
ATOM 1593 C CA . GLY A 1 201 ? -6.435 -4.835 -5.931 1.00 93.06 201 GLY A CA 1
ATOM 1594 C C . GLY A 1 201 ? -5.720 -3.493 -6.114 1.00 93.06 201 GLY A C 1
ATOM 1595 O O . GLY A 1 201 ? -4.591 -3.474 -6.600 1.00 93.06 201 GLY A O 1
ATOM 1596 N N . GLY A 1 202 ? -6.342 -2.386 -5.700 1.00 93.75 202 GLY A N 1
ATOM 1597 C CA . GLY A 1 202 ? -5.752 -1.045 -5.688 1.00 93.75 202 GLY A CA 1
ATOM 1598 C C . GLY A 1 202 ? -6.209 -0.118 -6.808 1.00 93.75 202 GLY A C 1
ATOM 1599 O O . GLY A 1 202 ? -5.679 0.991 -6.902 1.00 93.75 202 GLY A O 1
ATOM 1600 N N . LEU A 1 203 ? -7.159 -0.544 -7.645 1.00 95.38 203 LEU A N 1
ATOM 1601 C CA . LEU A 1 203 ? -7.675 0.264 -8.753 1.00 95.38 203 LEU A CA 1
ATOM 1602 C C . LEU A 1 203 ? -8.575 1.393 -8.253 1.00 95.38 203 LEU A C 1
ATOM 1604 O O . LEU A 1 203 ? -8.512 2.511 -8.767 1.00 95.38 203 LEU A O 1
ATOM 1608 N N . THR A 1 204 ? -9.392 1.119 -7.237 1.00 97.25 204 THR A N 1
ATOM 1609 C CA . THR A 1 204 ? -10.248 2.122 -6.613 1.00 97.25 204 THR A CA 1
ATOM 1610 C C . THR A 1 204 ? -10.145 2.106 -5.095 1.00 97.25 204 THR A C 1
ATOM 1612 O O . THR A 1 204 ? -9.940 1.064 -4.467 1.00 97.25 204 THR A O 1
ATOM 1615 N N . TRP A 1 205 ? -10.280 3.292 -4.502 1.00 97.56 205 TRP A N 1
ATOM 1616 C CA . TRP A 1 205 ? -10.089 3.526 -3.075 1.00 97.56 205 TRP A CA 1
ATOM 1617 C C . TRP A 1 205 ? -11.287 4.243 -2.460 1.00 97.56 205 TRP A C 1
ATOM 1619 O O . TRP A 1 205 ? -11.898 5.113 -3.083 1.00 97.56 205 TRP A O 1
ATOM 1629 N N . ARG A 1 206 ? -11.607 3.893 -1.214 1.00 97.25 206 ARG A N 1
ATOM 1630 C CA . ARG A 1 206 ? -12.613 4.562 -0.375 1.00 97.25 206 ARG A CA 1
ATOM 1631 C C . ARG A 1 206 ? -12.051 4.818 1.012 1.00 97.25 206 ARG A C 1
ATOM 1633 O O . ARG A 1 206 ? -11.135 4.113 1.434 1.00 97.25 206 ARG A O 1
ATOM 1640 N N . VAL A 1 207 ? -12.571 5.812 1.718 1.00 96.06 207 VAL A N 1
ATOM 1641 C CA . VAL A 1 207 ? -12.178 6.096 3.098 1.00 96.06 207 VAL A CA 1
ATOM 1642 C C . VAL A 1 207 ? -12.604 4.919 3.972 1.00 96.06 207 VAL A C 1
ATOM 1644 O O . VAL A 1 207 ? -13.761 4.511 3.983 1.00 96.06 207 VAL A O 1
ATOM 1647 N N . ALA A 1 208 ? -11.642 4.353 4.694 1.00 94.94 208 ALA A N 1
ATOM 1648 C CA . ALA A 1 208 ? -11.872 3.341 5.718 1.00 94.94 208 ALA A CA 1
ATOM 1649 C C . ALA A 1 208 ? -11.987 3.988 7.101 1.00 94.94 208 ALA A C 1
ATOM 1651 O O . ALA A 1 208 ? -12.841 3.616 7.898 1.00 94.94 208 ALA A O 1
ATOM 1652 N N . HIS A 1 209 ? -11.126 4.972 7.377 1.00 92.88 209 HIS A N 1
ATOM 1653 C CA . HIS A 1 209 ? -11.133 5.713 8.631 1.00 92.88 209 HIS A CA 1
ATOM 1654 C C . HIS A 1 209 ? -10.590 7.131 8.439 1.00 92.88 209 HIS A C 1
ATOM 1656 O O . HIS A 1 209 ? -9.648 7.357 7.679 1.00 92.88 209 HIS A O 1
ATOM 1662 N N . ASN A 1 210 ? -11.129 8.090 9.194 1.00 91.00 210 ASN A N 1
ATOM 1663 C CA . ASN A 1 210 ? -10.759 9.509 9.118 1.00 91.00 210 ASN A CA 1
ATOM 1664 C C . ASN A 1 210 ? -9.402 9.862 9.752 1.00 91.00 210 ASN A C 1
ATOM 1666 O O . ASN A 1 210 ? -9.074 11.037 9.877 1.00 91.00 210 ASN A O 1
ATOM 1670 N N . SER A 1 211 ? -8.614 8.866 10.147 1.00 88.12 211 SER A N 1
ATOM 1671 C CA . SER A 1 211 ? -7.291 9.058 10.737 1.00 88.12 211 SER A CA 1
ATOM 1672 C C . SER A 1 211 ? -6.285 8.095 10.116 1.00 88.12 211 SER A C 1
ATOM 1674 O O . SER A 1 211 ? -6.658 7.151 9.418 1.00 88.12 211 SER A O 1
ATOM 1676 N N . SER A 1 212 ? -5.003 8.329 10.385 1.00 88.12 212 SER A N 1
ATOM 1677 C CA . SER A 1 212 ? -3.975 7.295 10.250 1.00 88.12 212 SER A CA 1
ATOM 1678 C C . SER A 1 212 ? -4.069 6.288 11.396 1.00 88.12 212 SER A C 1
ATOM 1680 O O . SER A 1 212 ? -4.620 6.611 12.450 1.00 88.12 212 SER A O 1
ATOM 1682 N N . GLY A 1 213 ? -3.535 5.085 11.200 1.00 87.81 213 GLY A N 1
ATOM 1683 C CA . GLY A 1 213 ? -3.538 4.037 12.211 1.00 87.81 213 GLY A CA 1
ATOM 1684 C C . GLY A 1 213 ? -2.763 2.799 11.788 1.00 87.81 213 GLY A C 1
ATOM 1685 O O . GLY A 1 213 ? -2.229 2.730 10.677 1.00 87.81 213 GLY A O 1
ATOM 1686 N N . LEU A 1 214 ? -2.715 1.826 12.694 1.00 90.50 214 LEU A N 1
ATOM 1687 C CA . LEU A 1 214 ? -2.289 0.468 12.380 1.00 90.50 214 LEU A CA 1
ATOM 1688 C C . LEU A 1 214 ? -3.483 -0.324 11.859 1.00 90.50 214 LEU A C 1
ATOM 1690 O O . LEU A 1 214 ? -4.601 -0.167 12.347 1.00 90.50 214 LEU A O 1
ATOM 1694 N N . TYR A 1 215 ? -3.234 -1.211 10.907 1.00 92.31 215 TYR A N 1
ATOM 1695 C CA . TYR A 1 215 ? -4.230 -2.148 10.412 1.00 92.31 215 TYR A CA 1
ATOM 1696 C C . TYR A 1 215 ? -3.604 -3.505 10.132 1.00 92.31 215 TYR A C 1
ATOM 1698 O O . TYR A 1 215 ? -2.442 -3.594 9.740 1.00 92.31 215 TYR A O 1
ATOM 1706 N N . ALA A 1 216 ? -4.406 -4.551 10.294 1.00 92.88 216 ALA A N 1
ATOM 1707 C CA . ALA A 1 216 ? -4.076 -5.902 9.876 1.00 92.88 216 ALA A CA 1
ATOM 1708 C C . ALA A 1 216 ? -5.306 -6.578 9.274 1.00 92.88 216 ALA A C 1
ATOM 1710 O O . ALA A 1 216 ? -6.442 -6.309 9.671 1.00 92.88 216 ALA A O 1
ATOM 1711 N N . THR A 1 217 ? -5.061 -7.470 8.321 1.00 93.69 217 THR A N 1
ATOM 1712 C CA . THR A 1 217 ? -6.085 -8.275 7.658 1.00 93.69 217 THR A CA 1
ATOM 1713 C C . THR A 1 217 ? -5.975 -9.738 8.080 1.00 93.69 217 THR A C 1
ATOM 1715 O O . THR A 1 217 ? -4.901 -10.237 8.429 1.00 93.69 217 THR A O 1
ATOM 1718 N N . GLY A 1 218 ? -7.104 -10.434 8.068 1.00 93.81 218 GLY A N 1
ATOM 1719 C CA . GLY A 1 218 ? -7.207 -11.870 8.298 1.00 93.81 218 GLY A CA 1
ATOM 1720 C C . GLY A 1 218 ? -8.388 -12.463 7.553 1.00 93.81 218 GLY A C 1
ATOM 1721 O O . GLY A 1 218 ? -9.153 -11.727 6.926 1.00 93.81 218 GLY A O 1
ATOM 1722 N N . ASP A 1 219 ? -8.497 -13.789 7.580 1.00 94.19 219 ASP A N 1
ATOM 1723 C CA . ASP A 1 219 ? -9.437 -14.545 6.744 1.00 94.19 219 ASP A CA 1
ATOM 1724 C C . ASP A 1 219 ? -9.444 -14.040 5.284 1.00 94.19 219 ASP A C 1
ATOM 1726 O O . ASP A 1 219 ? -10.457 -13.613 4.731 1.00 94.19 219 ASP A O 1
ATOM 1730 N N . LEU A 1 220 ? -8.244 -13.948 4.696 1.00 92.06 220 LEU A N 1
ATOM 1731 C CA . LEU A 1 220 ? -7.990 -13.479 3.327 1.00 92.06 220 LEU A CA 1
ATOM 1732 C C . LEU A 1 220 ? -8.574 -12.087 3.005 1.00 92.06 220 LEU A C 1
ATOM 1734 O O . LEU A 1 220 ? -8.796 -11.751 1.839 1.00 92.06 220 LEU A O 1
ATOM 1738 N N . GLY A 1 221 ? -8.760 -11.249 4.029 1.00 92.19 221 GLY A N 1
ATOM 1739 C CA . GLY A 1 221 ? -9.258 -9.877 3.921 1.00 92.19 221 GLY A CA 1
ATOM 1740 C C . GLY A 1 221 ? -10.702 -9.677 4.389 1.00 92.19 221 GLY A C 1
ATOM 1741 O O . GLY A 1 221 ? -11.167 -8.537 4.378 1.00 92.19 221 GLY A O 1
ATOM 1742 N N . ASN A 1 222 ? -11.404 -10.731 4.816 1.00 93.31 222 ASN A N 1
ATOM 1743 C CA . ASN A 1 222 ? -12.744 -10.594 5.395 1.00 93.31 222 ASN A CA 1
ATOM 1744 C C . ASN A 1 222 ? -12.700 -9.936 6.774 1.00 93.31 222 ASN A C 1
ATOM 1746 O O . ASN A 1 222 ? -13.542 -9.087 7.065 1.00 93.31 222 ASN A O 1
ATOM 1750 N N . ILE A 1 223 ? -11.702 -10.286 7.592 1.00 95.81 223 ILE A N 1
ATOM 1751 C CA . ILE A 1 223 ? -11.456 -9.639 8.880 1.00 95.81 223 ILE A CA 1
ATOM 1752 C C . ILE A 1 223 ? -10.468 -8.501 8.665 1.00 95.81 223 ILE A C 1
ATOM 1754 O O . ILE A 1 223 ? -9.361 -8.705 8.159 1.00 95.81 223 ILE A O 1
ATOM 1758 N N . ILE A 1 224 ? -10.839 -7.308 9.108 1.00 95.69 224 ILE A N 1
ATOM 1759 C CA . ILE A 1 224 ? -9.946 -6.154 9.157 1.00 95.69 224 ILE A CA 1
ATOM 1760 C C . ILE A 1 224 ? -9.969 -5.617 10.575 1.00 95.69 224 ILE A C 1
ATOM 1762 O O . ILE A 1 224 ? -11.036 -5.317 11.101 1.00 95.69 224 ILE A O 1
ATOM 1766 N N . VAL A 1 225 ? -8.795 -5.481 11.181 1.00 95.50 225 VAL A N 1
ATOM 1767 C CA . VAL A 1 225 ? -8.618 -4.852 12.491 1.00 95.50 225 VAL A CA 1
ATOM 1768 C C . VAL A 1 225 ? -7.879 -3.542 12.283 1.00 95.50 225 VAL A C 1
ATOM 1770 O O . VAL A 1 225 ? -6.883 -3.506 11.563 1.00 95.50 225 VAL A O 1
ATOM 1773 N N . TYR A 1 226 ? -8.361 -2.474 12.908 1.00 94.06 226 TYR A N 1
ATOM 1774 C CA . TYR A 1 226 ? -7.816 -1.131 12.792 1.00 94.06 226 TYR A CA 1
ATOM 1775 C C . TYR A 1 226 ? -7.686 -0.482 14.170 1.00 94.06 226 TYR A C 1
ATOM 1777 O O . TYR A 1 226 ? -8.638 -0.454 14.952 1.00 94.06 226 TYR A O 1
ATOM 1785 N N . ILE A 1 227 ? -6.508 0.071 14.451 1.00 91.62 227 ILE A N 1
ATOM 1786 C CA . ILE A 1 227 ? -6.233 0.861 15.651 1.00 91.62 227 ILE A CA 1
ATOM 1787 C C . ILE A 1 227 ? -5.847 2.266 15.195 1.00 91.62 227 ILE A C 1
ATOM 1789 O O . ILE A 1 227 ? -4.784 2.423 14.582 1.00 91.62 227 ILE A O 1
ATOM 1793 N N . PRO A 1 228 ? -6.670 3.294 15.463 1.00 88.19 228 PRO A N 1
ATOM 1794 C CA . PRO A 1 228 ? -6.334 4.655 15.089 1.00 88.19 228 PRO A CA 1
ATOM 1795 C C . PRO A 1 228 ? -5.044 5.081 15.784 1.00 88.19 228 PRO A C 1
ATOM 1797 O O . PRO A 1 228 ? -4.821 4.814 16.966 1.00 88.19 228 PRO A O 1
ATOM 1800 N N . SER A 1 229 ? -4.199 5.787 15.042 1.00 79.38 229 SER A N 1
ATOM 1801 C CA . SER A 1 229 ? -3.109 6.527 15.638 1.00 79.38 229 SER A CA 1
ATOM 1802 C C . SER A 1 229 ? -3.706 7.597 16.551 1.00 79.38 229 SER A C 1
ATOM 1804 O O . SER A 1 229 ? -4.664 8.279 16.174 1.00 79.38 229 SER A O 1
ATOM 1806 N N . PRO A 1 230 ? -3.149 7.752 17.749 1.00 67.69 230 PRO A N 1
ATOM 1807 C CA . PRO A 1 230 ? -3.695 8.651 18.744 1.00 67.69 230 PRO A CA 1
ATOM 1808 C C . PRO A 1 230 ? -3.677 10.114 18.288 1.00 67.69 230 PRO A C 1
ATOM 1810 O O . PRO A 1 230 ? -2.667 10.614 17.789 1.00 67.69 230 PRO A O 1
ATOM 1813 N N . SER A 1 231 ? -4.792 10.815 18.509 1.00 62.06 231 SER A N 1
ATOM 1814 C CA . SER A 1 231 ? -4.894 12.268 18.347 1.00 62.06 231 SER A CA 1
ATOM 1815 C C . SER A 1 231 ? -4.898 12.926 19.723 1.00 62.06 231 SER A C 1
ATOM 1817 O O . SER A 1 231 ? -5.847 12.789 20.488 1.00 62.06 231 SER A O 1
ATOM 1819 N N . TYR A 1 232 ? -3.852 13.690 20.035 1.00 54.19 232 TYR A N 1
ATOM 1820 C CA . TYR A 1 232 ? -3.788 14.469 21.279 1.00 54.19 232 TYR A CA 1
ATOM 1821 C C . TYR A 1 232 ? -4.691 15.713 21.265 1.00 54.19 232 TYR A C 1
ATOM 1823 O O . TYR A 1 232 ? -4.790 16.401 22.278 1.00 54.19 232 TYR A O 1
ATOM 1831 N N . LYS A 1 233 ? -5.309 16.045 20.122 1.00 51.47 233 LYS A N 1
ATOM 1832 C CA . LYS A 1 233 ? -6.038 17.309 19.942 1.00 51.47 233 LYS A CA 1
ATOM 1833 C C . LYS A 1 233 ? -7.393 17.336 20.641 1.00 51.47 233 LYS A C 1
ATOM 1835 O O . LYS A 1 233 ? -7.795 18.398 21.101 1.00 51.47 233 LYS A O 1
ATOM 1840 N N . ASP A 1 234 ? -8.047 16.185 20.763 1.00 49.66 234 ASP A N 1
ATOM 1841 C CA . ASP A 1 234 ? -9.459 16.131 21.161 1.00 49.66 234 ASP A CA 1
ATOM 1842 C C . ASP A 1 234 ? -9.666 15.578 22.577 1.00 49.66 234 ASP A C 1
ATOM 1844 O O . ASP A 1 234 ? -10.797 15.397 23.018 1.00 49.66 234 ASP A O 1
ATOM 1848 N N . GLY A 1 235 ? -8.580 15.283 23.304 1.00 49.41 235 GLY A N 1
ATOM 1849 C CA . GLY A 1 235 ? -8.662 14.665 24.631 1.00 49.41 235 GLY A CA 1
ATOM 1850 C C . GLY A 1 235 ? -9.285 13.262 24.623 1.00 49.41 235 GLY A C 1
ATOM 1851 O O . GLY A 1 235 ? -9.555 12.716 25.691 1.00 49.41 235 GLY A O 1
ATOM 1852 N N . ASP A 1 236 ? -9.498 12.668 23.443 1.00 54.91 236 ASP A N 1
ATOM 1853 C CA . ASP A 1 236 ? -9.989 11.302 23.271 1.00 54.91 236 ASP A CA 1
ATOM 1854 C C . ASP A 1 236 ? -8.822 10.332 23.484 1.00 54.91 236 ASP A C 1
ATOM 1856 O O . ASP A 1 236 ? -8.184 9.835 22.558 1.00 54.91 236 ASP A O 1
ATOM 1860 N N . VAL A 1 237 ? -8.477 10.136 24.757 1.00 55.38 237 VAL A N 1
ATOM 1861 C CA . VAL A 1 237 ? -7.404 9.233 25.202 1.00 55.38 237 VAL A CA 1
ATOM 1862 C C . VAL A 1 237 ? -7.871 7.767 25.221 1.00 55.38 237 VAL A C 1
ATOM 1864 O O . VAL A 1 237 ? -7.166 6.892 25.722 1.00 55.38 237 VAL A O 1
ATOM 1867 N N . GLN A 1 238 ? -9.075 7.487 24.713 1.00 61.22 238 GLN A N 1
ATOM 1868 C CA . GLN A 1 238 ? -9.680 6.165 24.780 1.00 61.22 238 GLN A CA 1
ATOM 1869 C C . GLN A 1 238 ? -9.035 5.218 23.772 1.00 61.22 238 GLN A C 1
ATOM 1871 O O . GLN A 1 238 ? -9.006 5.462 22.565 1.00 61.22 238 GLN A O 1
ATOM 1876 N N . SER A 1 239 ? -8.563 4.086 24.284 1.00 75.44 239 SER A N 1
ATOM 1877 C CA . SER A 1 239 ? -7.990 3.009 23.483 1.00 75.44 239 SER A CA 1
ATOM 1878 C C . SER A 1 239 ? -9.097 2.232 22.758 1.00 75.44 239 SER A C 1
ATOM 1880 O O . SER A 1 239 ? -9.568 1.194 23.227 1.00 75.44 239 SER A O 1
ATOM 1882 N N . LYS A 1 240 ? -9.550 2.776 21.624 1.00 85.69 240 LYS A N 1
ATOM 1883 C CA . LYS A 1 240 ? -10.571 2.179 20.753 1.00 85.69 240 LYS A CA 1
ATOM 1884 C C . LYS A 1 240 ? -9.926 1.277 19.706 1.00 85.69 240 LYS A C 1
ATOM 1886 O O . LYS A 1 240 ? -8.920 1.628 19.092 1.00 85.69 240 LYS A O 1
ATOM 1891 N N . LEU A 1 241 ? -10.549 0.130 19.482 1.00 90.38 241 LEU A N 1
ATOM 1892 C CA . LEU A 1 241 ? -10.279 -0.778 18.379 1.00 90.38 241 LEU A CA 1
ATOM 1893 C C . LEU A 1 241 ? -11.478 -0.752 17.438 1.00 90.38 241 LEU A C 1
ATOM 1895 O O . LEU A 1 241 ? -12.621 -0.799 17.887 1.00 90.38 241 LEU A O 1
ATOM 1899 N N . TYR A 1 242 ? -11.224 -0.717 16.136 1.00 94.50 242 TYR A N 1
ATOM 1900 C CA . TYR A 1 242 ? -12.255 -0.884 15.119 1.00 94.50 242 TYR A CA 1
ATOM 1901 C C . TYR A 1 242 ? -12.023 -2.183 14.369 1.00 94.50 242 TYR A C 1
ATOM 1903 O O . TYR A 1 242 ? -10.882 -2.576 14.121 1.00 94.50 242 TYR A O 1
ATOM 1911 N N . PHE A 1 243 ? -13.103 -2.854 13.993 1.00 96.44 243 PHE A N 1
ATOM 1912 C CA . PHE A 1 243 ? -13.010 -4.041 13.162 1.00 96.44 243 PHE A CA 1
ATOM 1913 C C . PHE A 1 243 ? -14.145 -4.129 12.151 1.00 96.44 243 PHE A C 1
ATOM 1915 O O . PHE A 1 243 ? -15.250 -3.637 12.377 1.00 96.44 243 PHE A O 1
ATOM 1922 N N . SER A 1 244 ? -13.869 -4.793 11.039 1.00 96.94 244 SER A N 1
ATOM 1923 C CA . SER A 1 244 ? -14.837 -5.128 10.002 1.00 96.94 244 SER A CA 1
ATOM 1924 C C . SER A 1 244 ? -14.766 -6.623 9.713 1.00 96.94 244 SER A C 1
ATOM 1926 O O . SER A 1 244 ? -13.682 -7.207 9.747 1.00 96.94 244 SER A O 1
ATOM 1928 N N . LEU A 1 245 ? -15.927 -7.222 9.444 1.00 96.56 245 LEU A N 1
ATOM 1929 C CA . LEU A 1 245 ? -16.087 -8.627 9.045 1.00 96.56 245 LEU A CA 1
ATOM 1930 C C . LEU A 1 245 ? -16.656 -8.755 7.620 1.00 96.56 245 LEU A C 1
ATOM 1932 O O . LEU A 1 245 ? -17.064 -9.832 7.197 1.00 96.56 245 LEU A O 1
ATOM 1936 N N . ASP A 1 246 ? -16.736 -7.638 6.893 1.00 94.62 246 ASP A N 1
ATOM 1937 C CA . ASP A 1 246 ? -17.359 -7.530 5.574 1.00 94.62 246 ASP A CA 1
ATOM 1938 C C . ASP A 1 246 ? -16.496 -6.714 4.598 1.00 94.62 246 ASP A C 1
ATOM 1940 O O . ASP A 1 246 ? -17.004 -5.981 3.742 1.00 94.62 246 ASP A O 1
ATOM 1944 N N . GLN A 1 247 ? -15.170 -6.860 4.716 1.00 94.44 247 GLN A N 1
ATOM 1945 C CA . GLN A 1 247 ? -14.184 -6.218 3.837 1.00 94.44 247 GLN A CA 1
ATOM 1946 C C . GLN A 1 247 ? -14.242 -4.678 3.897 1.00 94.44 247 GLN A C 1
ATOM 1948 O O . GLN A 1 247 ? -14.146 -3.974 2.882 1.00 94.44 247 GLN A O 1
ATOM 1953 N N . GLY A 1 248 ? -14.437 -4.139 5.101 1.00 94.50 248 GLY A N 1
ATOM 1954 C CA . GLY A 1 248 ? -14.442 -2.704 5.381 1.00 94.50 248 GLY A CA 1
ATOM 1955 C C . GLY A 1 248 ? -15.658 -1.975 4.817 1.00 94.50 248 GLY A C 1
ATOM 1956 O O . GLY A 1 248 ? -15.536 -0.809 4.437 1.00 94.50 248 GLY A O 1
ATOM 1957 N N . ARG A 1 249 ? -16.805 -2.655 4.672 1.00 94.62 249 ARG A N 1
ATOM 1958 C CA . ARG A 1 249 ? -18.073 -2.006 4.294 1.00 94.62 249 ARG A CA 1
ATOM 1959 C C . ARG A 1 249 ? -18.776 -1.454 5.524 1.00 94.62 249 ARG A C 1
ATOM 1961 O O . ARG A 1 249 ? -19.269 -0.333 5.481 1.00 94.62 249 ARG A O 1
ATOM 1968 N N . THR A 1 250 ? -18.772 -2.212 6.613 1.00 95.06 250 THR A N 1
ATOM 1969 C CA . THR A 1 250 ? -19.242 -1.781 7.924 1.00 95.06 250 THR A CA 1
ATOM 1970 C C . THR A 1 250 ? -18.137 -1.953 8.958 1.00 95.06 250 THR A C 1
ATOM 1972 O O . THR A 1 250 ? -17.290 -2.846 8.864 1.00 95.06 250 THR A O 1
ATOM 1975 N N . TRP A 1 251 ? -18.130 -1.056 9.942 1.00 96.06 251 TRP A N 1
ATOM 1976 C CA . TRP A 1 251 ? -17.131 -1.013 11.001 1.00 96.06 251 TRP A CA 1
ATOM 1977 C C . TRP A 1 251 ? -17.815 -1.059 12.359 1.00 96.06 251 TRP A C 1
ATOM 1979 O O . TRP A 1 251 ? -18.755 -0.312 12.623 1.00 96.06 251 TRP A O 1
ATOM 1989 N N . ASN A 1 252 ? -17.313 -1.931 13.223 1.00 95.44 252 ASN A N 1
ATOM 1990 C CA . ASN A 1 252 ? -17.720 -2.061 14.611 1.00 95.44 252 ASN A CA 1
ATOM 1991 C C . ASN A 1 252 ? -16.618 -1.503 15.507 1.00 95.44 252 ASN A C 1
ATOM 1993 O O . ASN A 1 252 ? -15.433 -1.649 15.204 1.00 95.44 252 ASN A O 1
ATOM 1997 N N . GLN A 1 253 ? -17.010 -0.887 16.617 1.00 93.25 253 GLN A N 1
ATOM 1998 C CA . GLN A 1 253 ? -16.087 -0.372 17.623 1.00 93.25 253 GLN A CA 1
ATOM 1999 C C . GLN A 1 253 ? -16.043 -1.319 18.824 1.00 93.25 253 GLN A C 1
ATOM 2001 O O . GLN A 1 253 ? -17.071 -1.832 19.263 1.00 93.25 253 GLN A O 1
ATOM 2006 N N . TYR A 1 254 ? -14.853 -1.501 19.381 1.00 90.56 254 TYR A N 1
ATOM 2007 C CA . TYR A 1 254 ? -14.607 -2.203 20.630 1.00 90.56 254 TYR A CA 1
ATOM 2008 C C . TYR A 1 254 ? -13.700 -1.352 21.524 1.00 90.56 254 TYR A C 1
ATOM 2010 O O . TYR A 1 254 ? -12.683 -0.825 21.074 1.00 90.56 254 TYR A O 1
ATOM 2018 N N . GLU A 1 255 ? -14.057 -1.211 22.795 1.00 87.69 255 GLU A N 1
ATOM 2019 C CA . GLU A 1 255 ? -13.236 -0.504 23.780 1.00 87.69 255 GLU A CA 1
ATOM 2020 C C . GLU A 1 255 ? -12.305 -1.499 24.474 1.00 87.69 255 GLU A C 1
ATOM 2022 O O . GLU A 1 255 ? -12.753 -2.497 25.041 1.00 87.69 255 GLU A O 1
ATOM 2027 N N . LEU A 1 256 ? -10.992 -1.256 24.411 1.00 83.31 256 LEU A N 1
ATOM 2028 C CA . LEU A 1 256 ? -10.023 -2.109 25.095 1.00 83.31 256 LEU A CA 1
ATOM 2029 C C . LEU A 1 256 ? -10.196 -1.992 26.616 1.00 83.31 256 LEU A C 1
ATOM 2031 O O . LEU A 1 256 ? -10.579 -0.945 27.128 1.00 83.31 256 LEU A O 1
ATOM 2035 N N . ALA A 1 257 ? -9.899 -3.064 27.354 1.00 73.38 257 ALA A N 1
ATOM 2036 C CA . ALA A 1 257 ? -10.129 -3.118 28.803 1.00 73.38 257 ALA A CA 1
ATOM 2037 C C . ALA A 1 257 ? -9.411 -1.991 29.574 1.00 73.38 257 ALA A C 1
ATOM 2039 O O . ALA A 1 257 ? -9.929 -1.500 30.575 1.00 73.38 257 ALA A O 1
ATOM 2040 N N . ASP A 1 258 ? -8.261 -1.537 29.070 1.00 67.62 258 ASP A N 1
ATOM 2041 C CA . ASP A 1 258 ? -7.519 -0.400 29.614 1.00 67.62 258 ASP A CA 1
ATOM 2042 C C . ASP A 1 258 ? -7.968 0.957 29.032 1.00 67.62 258 ASP A C 1
ATOM 2044 O O . ASP A 1 258 ? -7.186 1.900 29.047 1.00 67.62 258 ASP A O 1
ATOM 2048 N N . ALA A 1 259 ? -9.195 1.110 28.513 1.00 61.75 259 ALA A N 1
ATOM 2049 C CA . ALA A 1 259 ? -9.667 2.347 27.863 1.00 61.75 259 ALA A CA 1
ATOM 2050 C C . ALA A 1 259 ? -9.605 3.612 28.746 1.00 61.75 259 ALA A C 1
ATOM 2052 O O . ALA A 1 259 ? -9.685 4.723 28.225 1.00 61.75 259 ALA A O 1
ATOM 2053 N N . LEU A 1 260 ? -9.429 3.458 30.064 1.00 64.19 260 LEU A N 1
ATOM 2054 C CA . LEU A 1 260 ? -9.139 4.557 30.996 1.00 64.19 260 LEU A CA 1
ATOM 2055 C C . LEU A 1 260 ? -7.735 5.155 30.813 1.00 64.19 260 LEU A C 1
ATOM 2057 O O . LEU A 1 260 ? -7.448 6.235 31.328 1.00 64.19 260 LEU A O 1
ATOM 2061 N N . PHE A 1 261 ? -6.859 4.448 30.109 1.00 69.94 261 PHE A N 1
ATOM 2062 C CA . PHE A 1 261 ? -5.477 4.807 29.871 1.00 69.94 261 PHE A CA 1
ATOM 2063 C C . PHE A 1 261 ? -5.174 4.845 28.376 1.00 69.94 261 PHE A C 1
ATOM 2065 O O . PHE A 1 261 ? -5.761 4.148 27.544 1.00 69.94 261 PHE A O 1
ATOM 2072 N N . TYR A 1 262 ? -4.171 5.650 28.062 1.00 77.88 262 TYR A N 1
ATOM 2073 C CA . TYR A 1 262 ? -3.641 5.766 26.723 1.00 77.88 262 TYR A CA 1
ATOM 2074 C C . TYR A 1 262 ? -2.837 4.524 26.343 1.00 77.88 262 TYR A C 1
ATOM 2076 O O . TYR A 1 262 ? -1.841 4.222 27.005 1.00 77.88 262 TYR A O 1
ATOM 2084 N N . ILE A 1 263 ? -3.198 3.861 25.247 1.00 80.56 263 ILE A N 1
ATOM 2085 C CA . ILE A 1 263 ? -2.337 2.869 24.602 1.00 80.56 263 ILE A CA 1
ATOM 2086 C C . ILE A 1 263 ? -1.695 3.515 23.377 1.00 80.56 263 ILE A C 1
ATOM 2088 O O . ILE A 1 263 ? -2.375 3.897 22.431 1.00 80.56 263 ILE A O 1
ATOM 2092 N N . HIS A 1 264 ? -0.366 3.595 23.378 1.00 85.44 264 HIS A N 1
ATOM 2093 C CA . HIS A 1 264 ? 0.425 3.865 22.185 1.00 85.44 264 HIS A CA 1
ATOM 2094 C C . HIS A 1 264 ? 0.612 2.554 21.407 1.00 85.44 264 HIS A C 1
ATOM 2096 O O . HIS A 1 264 ? 1.405 1.712 21.853 1.00 85.44 264 HIS A O 1
ATOM 2102 N N . PRO A 1 265 ? -0.094 2.338 20.284 1.00 87.19 265 PRO A N 1
ATOM 2103 C CA . PRO A 1 265 ? 0.064 1.115 19.514 1.00 87.19 265 PRO A CA 1
ATOM 2104 C C . PRO A 1 265 ? 1.434 1.109 18.828 1.00 87.19 265 PRO A C 1
ATOM 2106 O O . PRO A 1 265 ? 1.870 2.119 18.276 1.00 87.19 265 PRO A O 1
ATOM 2109 N N . LEU A 1 266 ? 2.123 -0.028 18.873 1.00 89.19 266 LEU A N 1
ATOM 2110 C CA . LEU A 1 266 ? 3.405 -0.224 18.195 1.00 89.19 266 LEU A CA 1
ATOM 2111 C C . LEU A 1 266 ? 3.254 -1.130 16.983 1.00 89.19 266 LEU A C 1
ATOM 2113 O O . LEU A 1 266 ? 3.748 -0.809 15.906 1.00 89.19 266 LEU A O 1
ATOM 2117 N N . GLU A 1 267 ? 2.561 -2.249 17.163 1.00 90.94 267 GLU A N 1
ATOM 2118 C CA . GLU A 1 267 ? 2.421 -3.259 16.128 1.00 90.94 267 GLU A CA 1
ATOM 2119 C C . GLU A 1 267 ? 1.061 -3.942 16.231 1.00 90.94 267 GLU A C 1
ATOM 2121 O O . GLU A 1 267 ? 0.573 -4.222 17.326 1.00 90.94 267 GLU A O 1
ATOM 2126 N N . LEU A 1 268 ? 0.468 -4.230 15.078 1.00 91.88 268 LEU A N 1
ATOM 2127 C CA . LEU A 1 268 ? -0.724 -5.050 14.949 1.00 91.88 268 LEU A CA 1
ATOM 2128 C C . LEU A 1 268 ? -0.443 -6.082 13.863 1.00 91.88 268 LEU A C 1
ATOM 2130 O O . LEU A 1 268 ? -0.257 -5.719 12.704 1.00 91.88 268 LEU A O 1
ATOM 2134 N N . ILE A 1 269 ? -0.416 -7.354 14.242 1.00 92.56 269 ILE A N 1
ATOM 2135 C CA . ILE A 1 269 ? -0.121 -8.455 13.324 1.00 92.56 269 ILE A CA 1
ATOM 2136 C C . ILE A 1 269 ? -1.208 -9.511 13.389 1.00 92.56 269 ILE A C 1
ATOM 2138 O O . ILE A 1 269 ? -1.775 -9.774 14.448 1.00 92.56 269 ILE A O 1
ATOM 2142 N N . ASN A 1 270 ? -1.456 -10.165 12.261 1.00 93.19 270 ASN A N 1
ATOM 2143 C CA . ASN A 1 270 ? -2.149 -11.443 12.245 1.00 93.19 270 ASN A CA 1
ATOM 2144 C C . ASN A 1 270 ? -1.133 -12.549 12.555 1.00 93.19 270 ASN A C 1
ATOM 2146 O O . ASN A 1 270 ? -0.030 -12.563 12.009 1.00 93.19 270 ASN A O 1
ATOM 2150 N N . THR A 1 271 ? -1.497 -13.483 13.430 1.00 93.12 271 THR A N 1
ATOM 2151 C CA . THR A 1 271 ? -0.600 -14.568 13.851 1.00 93.12 271 THR A CA 1
ATOM 2152 C C . THR A 1 271 ? -0.343 -15.601 12.754 1.00 93.12 271 THR A C 1
ATOM 2154 O O . THR A 1 271 ? 0.525 -16.453 12.922 1.00 93.12 271 THR A O 1
ATOM 2157 N N . THR A 1 272 ? -1.100 -15.553 11.654 1.00 92.88 272 THR A N 1
ATOM 2158 C CA . THR A 1 272 ? -0.969 -16.458 10.507 1.00 92.88 272 THR A CA 1
ATOM 2159 C C . THR A 1 272 ? -0.496 -15.663 9.285 1.00 92.88 272 THR A C 1
ATOM 2161 O O . THR A 1 272 ? -1.292 -14.945 8.671 1.00 92.88 272 THR A O 1
ATOM 2164 N N . PRO A 1 273 ? 0.797 -15.756 8.918 1.00 87.56 273 PRO A N 1
ATOM 2165 C CA . PRO A 1 273 ? 1.398 -14.909 7.882 1.00 87.56 273 PRO A CA 1
ATOM 2166 C C . PRO A 1 273 ? 0.814 -15.077 6.474 1.00 87.56 273 PRO A C 1
ATOM 2168 O O . PRO A 1 273 ? 0.969 -14.188 5.644 1.00 87.56 273 PRO A O 1
ATOM 2171 N N . ASP A 1 274 ? 0.144 -16.196 6.191 1.00 89.81 274 ASP A N 1
ATOM 2172 C CA . ASP A 1 274 ? -0.493 -16.453 4.893 1.00 89.81 274 ASP A CA 1
ATOM 2173 C C . ASP A 1 274 ? -1.828 -15.705 4.699 1.00 89.81 274 ASP A C 1
ATOM 2175 O O . ASP A 1 274 ? -2.435 -15.798 3.636 1.00 89.81 274 ASP A O 1
ATOM 2179 N N . GLY A 1 275 ? -2.278 -14.957 5.716 1.00 89.44 275 GLY A N 1
ATOM 2180 C CA . GLY A 1 275 ? -3.509 -14.168 5.689 1.00 89.44 275 GLY A CA 1
ATOM 2181 C C . GLY A 1 275 ? -4.786 -14.947 6.000 1.00 89.44 275 GLY A C 1
ATOM 2182 O O . GLY A 1 275 ? -5.831 -14.324 6.160 1.00 89.44 275 GLY A O 1
ATOM 2183 N N . SER A 1 276 ? -4.729 -16.272 6.161 1.00 92.69 276 SER A N 1
ATOM 2184 C CA . SER A 1 276 ? -5.901 -17.104 6.488 1.00 92.69 276 SER A CA 1
ATOM 2185 C C . SER A 1 276 ? -6.328 -17.025 7.961 1.00 92.69 276 SER A C 1
ATOM 2187 O O . SER A 1 276 ? -7.428 -17.433 8.320 1.00 92.69 276 SER A O 1
ATOM 2189 N N . GLY A 1 277 ? -5.469 -16.489 8.830 1.00 93.62 277 GLY A N 1
ATOM 2190 C CA . GLY A 1 277 ? -5.699 -16.456 10.272 1.00 93.62 277 GLY A CA 1
ATOM 2191 C C . GLY A 1 277 ? -6.820 -15.517 10.706 1.00 93.62 277 GLY A C 1
ATOM 2192 O O . GLY A 1 277 ? -7.004 -14.448 10.127 1.00 93.62 277 GLY A O 1
ATOM 2193 N N . SER A 1 278 ? -7.493 -15.883 11.797 1.00 96.00 278 SER A N 1
ATOM 2194 C CA . SER A 1 278 ? -8.524 -15.092 12.486 1.00 96.00 278 SER A CA 1
ATOM 2195 C C . SER A 1 278 ? -8.040 -14.473 13.806 1.00 96.00 278 SER A C 1
ATOM 2197 O O . SER A 1 278 ? -8.832 -13.925 14.573 1.00 96.00 278 SER A O 1
ATOM 2199 N N . LYS A 1 279 ? -6.744 -14.589 14.112 1.00 96.31 279 LYS A N 1
ATOM 2200 C CA . LYS A 1 279 ? -6.164 -14.178 15.394 1.00 96.31 279 LYS A CA 1
ATOM 2201 C C . LYS A 1 279 ? -5.098 -13.126 15.190 1.00 96.31 279 LYS A C 1
ATOM 2203 O O . LYS A 1 279 ? -4.280 -13.221 14.275 1.00 96.31 279 LYS A O 1
ATOM 2208 N N . PHE A 1 280 ? -5.096 -12.146 16.078 1.00 95.50 280 PHE A N 1
ATOM 2209 C CA . PHE A 1 280 ? -4.226 -10.989 15.988 1.00 95.50 280 PHE A CA 1
ATOM 2210 C C . PHE A 1 280 ? -3.545 -10.719 17.320 1.00 95.50 280 PHE A C 1
ATOM 2212 O O . PHE A 1 280 ? -4.078 -11.023 18.390 1.00 95.50 280 PHE A O 1
ATOM 2219 N N . ILE A 1 281 ? -2.362 -10.122 17.237 1.00 95.25 281 ILE A N 1
ATOM 2220 C CA . ILE A 1 281 ? -1.626 -9.603 18.382 1.00 95.25 281 ILE A CA 1
ATOM 2221 C C . ILE A 1 281 ? -1.467 -8.102 18.181 1.00 95.25 281 ILE A C 1
ATOM 2223 O O . ILE A 1 281 ? -0.935 -7.662 17.163 1.00 95.25 281 ILE A O 1
ATOM 2227 N N . LEU A 1 282 ? -1.918 -7.333 19.169 1.00 93.19 282 LEU A N 1
ATOM 2228 C CA . LEU A 1 282 ? -1.632 -5.909 19.298 1.00 93.19 282 LEU A CA 1
ATOM 2229 C C . LEU A 1 282 ? -0.595 -5.728 20.406 1.00 93.19 282 LEU A C 1
ATOM 2231 O O . LEU A 1 282 ? -0.830 -6.129 21.547 1.00 93.19 282 LEU A O 1
ATOM 2235 N N . SER A 1 283 ? 0.535 -5.107 20.080 1.00 92.75 283 SER A N 1
ATOM 2236 C CA . SER A 1 283 ? 1.556 -4.708 21.048 1.00 92.75 283 SER A CA 1
ATOM 2237 C C . SER A 1 283 ? 1.614 -3.186 21.169 1.00 92.75 283 SER A C 1
ATOM 2239 O O . SER A 1 283 ? 1.379 -2.449 20.206 1.00 92.75 283 SER A O 1
ATOM 2241 N N . GLY A 1 284 ? 1.906 -2.692 22.370 1.00 90.06 284 GLY A N 1
ATOM 2242 C CA . GLY A 1 284 ? 1.945 -1.258 22.617 1.00 90.06 284 GLY A CA 1
ATOM 2243 C C . GLY A 1 284 ? 2.492 -0.879 23.983 1.00 90.06 284 GLY A C 1
ATOM 2244 O O . GLY A 1 284 ? 2.963 -1.720 24.753 1.00 90.06 284 GLY A O 1
ATOM 2245 N N . HIS A 1 285 ? 2.391 0.410 24.293 1.00 87.06 285 HIS A N 1
ATOM 2246 C CA . HIS A 1 285 ? 2.704 0.946 25.611 1.00 87.06 285 HIS A CA 1
ATOM 2247 C C . HIS A 1 285 ? 1.493 1.642 26.218 1.00 87.06 285 HIS A C 1
ATOM 2249 O O . HIS A 1 285 ? 0.962 2.586 25.642 1.00 87.06 285 HIS A O 1
ATOM 2255 N N . LEU A 1 286 ? 1.109 1.214 27.413 1.00 83.88 286 LEU A N 1
ATOM 2256 C CA . LEU A 1 286 ? 0.215 1.950 28.288 1.00 83.88 286 LEU A CA 1
ATOM 2257 C C . LEU A 1 286 ? 0.971 3.152 28.856 1.00 83.88 286 LEU A C 1
ATOM 2259 O O . LEU A 1 286 ? 1.980 2.960 29.540 1.00 83.88 286 LEU A O 1
ATOM 2263 N N . ILE A 1 287 ? 0.505 4.370 28.594 1.00 77.81 287 ILE A N 1
ATOM 2264 C CA . ILE A 1 287 ? 1.097 5.590 29.147 1.00 77.81 287 ILE A CA 1
ATOM 2265 C C . ILE A 1 287 ? 0.193 6.123 30.255 1.00 77.81 287 ILE A C 1
ATOM 2267 O O . ILE A 1 287 ? -0.970 6.453 30.032 1.00 77.81 287 ILE A O 1
ATOM 2271 N N . THR A 1 288 ? 0.754 6.236 31.456 1.00 75.00 288 THR A N 1
ATOM 2272 C CA . THR A 1 288 ? 0.078 6.796 32.631 1.00 75.00 288 THR A CA 1
ATOM 2273 C C . THR A 1 288 ? 0.864 7.984 33.175 1.00 75.00 288 THR A C 1
ATOM 2275 O O . THR A 1 288 ? 2.095 7.933 33.230 1.00 75.00 288 THR A O 1
ATOM 2278 N N . THR A 1 289 ? 0.182 9.034 33.626 1.00 67.56 289 THR A N 1
ATOM 2279 C CA . THR A 1 289 ? 0.818 10.146 34.345 1.00 67.56 289 THR A CA 1
ATOM 2280 C C . THR A 1 289 ? 1.134 9.735 35.781 1.00 67.56 289 THR A C 1
ATOM 2282 O O . THR A 1 289 ? 0.236 9.316 36.510 1.00 67.56 289 THR A O 1
ATOM 2285 N N . ALA A 1 290 ? 2.383 9.890 36.216 1.00 57.28 290 ALA A N 1
ATOM 2286 C CA . ALA A 1 290 ? 2.732 9.796 37.627 1.00 57.28 290 ALA A CA 1
ATOM 2287 C C . ALA A 1 290 ? 2.536 11.168 38.286 1.00 57.28 290 ALA A C 1
ATOM 2289 O O . ALA A 1 290 ? 3.216 12.137 37.944 1.00 57.28 290 ALA A O 1
ATOM 2290 N N . SER A 1 291 ? 1.604 11.264 39.236 1.00 49.59 291 SER A N 1
ATOM 2291 C CA . SER A 1 291 ? 1.492 12.437 40.102 1.00 49.59 291 SER A CA 1
ATOM 2292 C C . SER A 1 291 ? 2.670 12.446 41.076 1.00 49.59 291 SER A C 1
ATOM 2294 O O . SER A 1 291 ? 2.774 11.552 41.916 1.00 49.59 291 SER A O 1
ATOM 2296 N N . GLN A 1 292 ? 3.553 13.441 40.984 1.00 48.81 292 GLN A N 1
ATOM 2297 C CA . GLN A 1 292 ? 4.470 13.732 42.085 1.00 48.81 292 GLN A CA 1
ATOM 2298 C C . GLN A 1 292 ? 3.754 14.621 43.105 1.00 48.81 292 GLN A C 1
ATOM 2300 O O . GLN A 1 292 ? 3.278 15.704 42.767 1.00 48.81 292 GLN A O 1
ATOM 2305 N N . GLU A 1 293 ? 3.665 14.164 44.355 1.00 45.38 293 GLU A N 1
ATOM 2306 C CA . GLU A 1 293 ? 3.314 15.032 45.479 1.00 45.38 293 GLU A CA 1
ATOM 2307 C C . GLU A 1 293 ? 4.473 16.006 45.734 1.00 45.38 293 GLU A C 1
ATOM 2309 O O . GLU A 1 293 ? 5.555 15.610 46.164 1.00 45.38 293 GLU A O 1
ATOM 2314 N N . GLY A 1 294 ? 4.229 17.291 45.467 1.00 50.53 294 GLY A N 1
ATOM 2315 C CA . GLY A 1 294 ? 5.107 18.398 45.843 1.00 50.53 294 GLY A CA 1
ATOM 2316 C C . GLY A 1 294 ? 5.545 19.259 44.659 1.00 50.53 294 GLY A C 1
ATOM 2317 O O . GLY A 1 294 ? 6.289 18.781 43.818 1.00 50.53 294 GLY A O 1
ATOM 2318 N N . ASN A 1 295 ? 5.073 20.517 44.643 1.00 52.12 295 ASN A N 1
ATOM 2319 C CA . ASN A 1 295 ? 5.499 21.766 43.961 1.00 52.12 295 ASN A CA 1
ATOM 2320 C C . ASN A 1 295 ? 6.499 21.774 42.772 1.00 52.12 295 ASN A C 1
ATOM 2322 O O . ASN A 1 295 ? 7.051 22.829 42.466 1.00 52.12 295 ASN A O 1
ATOM 2326 N N . ASN A 1 296 ? 6.706 20.679 42.049 1.00 51.66 296 ASN A N 1
ATOM 2327 C CA . ASN A 1 296 ? 7.524 20.612 40.847 1.00 51.66 296 ASN A CA 1
ATOM 2328 C C . ASN A 1 296 ? 6.629 20.330 39.641 1.00 51.66 296 ASN A C 1
ATOM 2330 O O . ASN A 1 296 ? 5.932 19.323 39.576 1.00 51.66 296 ASN A O 1
ATOM 2334 N N . THR A 1 297 ? 6.689 21.214 38.651 1.00 56.97 297 THR A N 1
ATOM 2335 C CA . THR A 1 297 ? 5.923 21.182 37.394 1.00 56.97 297 THR A CA 1
ATOM 2336 C C . THR A 1 297 ? 6.376 20.097 36.405 1.00 56.97 297 THR A C 1
ATOM 2338 O O . THR A 1 297 ? 5.988 20.124 35.239 1.00 56.97 297 THR A O 1
ATOM 2341 N N . ASN A 1 298 ? 7.181 19.124 36.841 1.00 54.06 298 ASN A N 1
ATOM 2342 C CA . ASN A 1 298 ? 7.661 18.043 35.986 1.00 54.06 298 ASN A CA 1
ATOM 2343 C C . ASN A 1 298 ? 6.678 16.868 36.016 1.00 54.06 298 ASN A C 1
ATOM 2345 O O . ASN A 1 298 ? 6.717 16.019 36.906 1.00 54.06 298 ASN A O 1
ATOM 2349 N N . ILE A 1 299 ? 5.806 16.812 35.009 1.00 59.66 299 ILE A N 1
ATOM 2350 C CA . ILE A 1 299 ? 4.954 15.650 34.739 1.00 59.66 299 ILE A CA 1
ATOM 2351 C C . ILE A 1 299 ? 5.868 14.498 34.306 1.00 59.66 299 ILE A C 1
ATOM 2353 O O . ILE A 1 299 ? 6.546 14.595 33.283 1.00 59.66 299 ILE A O 1
ATOM 2357 N N . SER A 1 300 ? 5.902 13.411 35.078 1.00 64.06 300 SER A N 1
ATOM 2358 C CA . SER A 1 300 ? 6.589 12.180 34.671 1.00 64.06 300 SER A CA 1
ATOM 2359 C C . SER A 1 300 ? 5.586 11.180 34.094 1.00 64.06 300 SER A C 1
ATOM 2361 O O . SER A 1 300 ? 4.481 11.011 34.612 1.00 64.06 300 SER A O 1
ATOM 2363 N N . TYR A 1 301 ? 5.963 10.534 32.991 1.00 69.19 301 TYR A N 1
ATOM 2364 C CA . TYR A 1 301 ? 5.157 9.513 32.324 1.00 69.19 301 TYR A CA 1
ATOM 2365 C C . TYR A 1 301 ? 5.731 8.132 32.632 1.00 69.19 301 TYR A C 1
ATOM 2367 O O . TYR A 1 301 ? 6.934 7.911 32.500 1.00 69.19 301 TYR A O 1
ATOM 2375 N N . ILE A 1 302 ? 4.869 7.198 33.025 1.00 76.38 302 ILE A N 1
ATOM 2376 C CA . ILE A 1 302 ? 5.217 5.783 33.155 1.00 76.38 302 ILE A CA 1
ATOM 2377 C C . ILE A 1 302 ? 4.665 5.072 31.925 1.00 76.38 302 ILE A C 1
ATOM 2379 O O . ILE A 1 302 ? 3.460 5.108 31.683 1.00 76.38 302 ILE A O 1
ATOM 2383 N N . ALA A 1 303 ? 5.551 4.425 31.169 1.00 81.62 303 ALA A N 1
ATOM 2384 C CA . ALA A 1 303 ? 5.192 3.551 30.062 1.00 81.62 303 ALA A CA 1
ATOM 2385 C C . ALA A 1 303 ? 5.286 2.087 30.516 1.00 81.62 303 ALA A C 1
ATOM 2387 O O . ALA A 1 303 ? 6.329 1.655 31.010 1.00 81.62 303 ALA A O 1
ATOM 2388 N N . ARG A 1 304 ? 4.210 1.315 30.353 1.00 87.25 304 ARG A N 1
ATOM 2389 C CA . ARG A 1 304 ? 4.202 -0.139 30.577 1.00 87.25 304 ARG A CA 1
ATOM 2390 C C . ARG A 1 304 ? 3.896 -0.847 29.272 1.00 87.25 304 ARG A C 1
ATOM 2392 O O . ARG A 1 304 ? 2.950 -0.477 28.590 1.00 87.25 304 ARG A O 1
ATOM 2399 N N . SER A 1 305 ? 4.672 -1.863 28.920 1.00 90.56 305 SER A N 1
ATOM 2400 C CA . SER A 1 305 ? 4.359 -2.682 27.748 1.00 90.56 305 SER A CA 1
ATOM 2401 C C . SER A 1 305 ? 3.052 -3.442 27.961 1.00 90.56 305 SER A C 1
ATOM 2403 O O . SER A 1 305 ? 2.837 -4.019 29.027 1.00 90.56 305 SER A O 1
ATOM 2405 N N . VAL A 1 306 ? 2.205 -3.449 26.937 1.00 89.25 306 VAL A N 1
ATOM 2406 C CA . VAL A 1 306 ? 0.946 -4.195 26.899 1.00 89.25 306 VAL A CA 1
ATOM 2407 C C . VAL A 1 306 ? 0.892 -5.054 25.647 1.00 89.25 306 VAL A C 1
ATOM 2409 O O . VAL A 1 306 ? 1.454 -4.701 24.607 1.00 89.25 306 VAL A O 1
ATOM 2412 N N . LEU A 1 307 ? 0.218 -6.195 25.766 1.00 92.62 307 LEU A N 1
ATOM 2413 C CA . LEU A 1 307 ? -0.009 -7.122 24.671 1.00 92.62 307 LEU A CA 1
ATOM 2414 C C . LEU A 1 307 ? -1.442 -7.640 24.750 1.00 92.62 307 LEU A C 1
ATOM 2416 O O . LEU A 1 307 ? -1.863 -8.160 25.781 1.00 92.62 307 LEU A O 1
ATOM 2420 N N . TYR A 1 308 ? -2.167 -7.502 23.649 1.00 92.75 308 TYR A N 1
ATOM 2421 C CA . TYR A 1 308 ? -3.541 -7.953 23.496 1.00 92.75 308 TYR A CA 1
ATOM 2422 C C . TYR A 1 308 ? -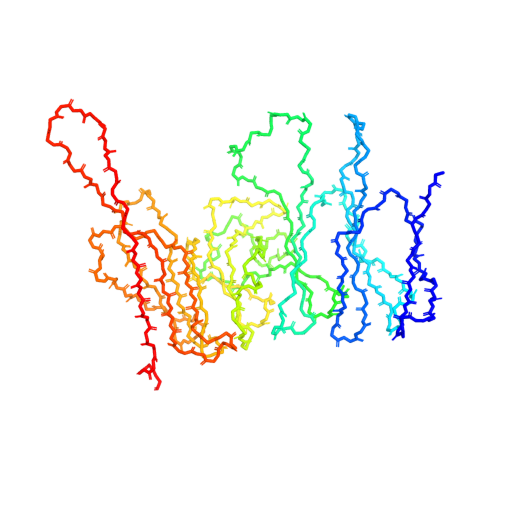3.594 -9.072 22.463 1.00 92.75 308 TYR A C 1
ATOM 2424 O O . TYR A 1 308 ? -3.097 -8.914 21.348 1.00 92.75 308 TYR A O 1
ATOM 2432 N N . ALA A 1 309 ? -4.220 -10.188 22.830 1.00 95.00 309 ALA A N 1
ATOM 2433 C CA . ALA A 1 309 ? -4.609 -11.232 21.893 1.00 95.00 309 ALA A CA 1
ATOM 2434 C C . ALA A 1 309 ? -6.070 -11.006 21.495 1.00 95.00 309 ALA A C 1
ATOM 2436 O O . ALA A 1 309 ? -6.945 -10.937 22.358 1.00 95.00 309 ALA A O 1
ATOM 2437 N N . ILE A 1 310 ? -6.321 -10.873 20.197 1.00 95.00 310 ILE A N 1
ATOM 2438 C CA . ILE A 1 310 ? -7.647 -10.614 19.637 1.00 95.00 310 ILE A CA 1
ATOM 2439 C C . ILE A 1 310 ? -8.031 -11.840 18.809 1.00 95.00 310 ILE A C 1
ATOM 2441 O O . ILE A 1 310 ? -7.318 -12.196 17.870 1.00 95.00 310 ILE A O 1
ATOM 2445 N N . ASP A 1 311 ? -9.125 -12.506 19.173 1.00 95.81 311 ASP A N 1
ATOM 2446 C CA . ASP A 1 311 ? -9.530 -13.786 18.587 1.00 95.81 311 ASP A CA 1
ATOM 2447 C C . ASP A 1 311 ? -10.913 -13.672 17.928 1.00 95.81 311 ASP A C 1
ATOM 2449 O O . ASP A 1 311 ? -11.926 -13.539 18.613 1.00 95.81 311 ASP A O 1
ATOM 2453 N N . PHE A 1 312 ? -10.951 -13.744 16.595 1.00 96.25 312 PHE A N 1
ATOM 2454 C CA . PHE A 1 312 ? -12.183 -13.745 15.799 1.00 96.25 312 PHE A CA 1
ATOM 2455 C C . PHE A 1 312 ? -12.650 -15.159 15.419 1.00 96.25 312 PHE A C 1
ATOM 2457 O O . PHE A 1 312 ? -13.503 -15.308 14.551 1.00 96.25 312 PHE A O 1
ATOM 2464 N N . SER A 1 313 ? -12.145 -16.222 16.055 1.00 92.44 313 SER A N 1
ATOM 2465 C CA . SER A 1 313 ? -12.525 -17.606 15.704 1.00 92.44 313 SER A CA 1
ATOM 2466 C C . SER A 1 313 ? -14.007 -17.931 15.922 1.00 92.44 313 SER A C 1
ATOM 2468 O O . SER A 1 313 ? -14.468 -18.946 15.422 1.00 92.44 313 SER A O 1
ATOM 2470 N N . ALA A 1 314 ? -14.737 -17.109 16.681 1.00 90.94 314 ALA A N 1
ATOM 2471 C CA . ALA A 1 314 ? -16.178 -17.254 16.906 1.00 90.94 314 ALA A CA 1
ATOM 2472 C C . ALA A 1 314 ? -17.030 -16.286 16.060 1.00 90.94 314 ALA A C 1
ATOM 2474 O O . ALA A 1 314 ? -18.241 -16.217 16.252 1.00 90.94 314 ALA A O 1
ATOM 2475 N N . ALA A 1 315 ? -16.405 -15.491 15.184 1.00 80.06 315 ALA A N 1
ATOM 2476 C CA . ALA A 1 315 ? -17.096 -14.509 14.350 1.00 80.06 315 ALA A CA 1
ATOM 2477 C C . ALA A 1 315 ? -17.764 -15.129 13.108 1.00 80.06 315 ALA A C 1
ATOM 2479 O O . ALA A 1 315 ? -18.616 -14.480 12.500 1.00 80.06 315 ALA A O 1
ATOM 2480 N N . PHE A 1 316 ? -17.389 -16.366 12.763 1.00 72.56 316 PHE A N 1
ATOM 2481 C CA . PHE A 1 316 ? -17.882 -17.139 11.624 1.00 72.56 316 PHE A CA 1
ATOM 2482 C C . PHE A 1 316 ? -18.232 -18.566 12.050 1.00 72.56 316 PHE A C 1
ATOM 2484 O O . PHE A 1 316 ? -17.535 -19.098 12.946 1.00 72.56 316 PHE A O 1
#

Secondary structure (DSSP, 8-state):
-PPB--EE-SSSS--EE-B-SS-B-SEEEEEEEE-TTSPEEEEEEE-----TTPPP--EEEEEE-TTS-BEEE-TT---TT--EEEEE--TTSTT-EEEEEE-----SSTT--TT--EEE-EEEEESSTTSS-EE-EE--GGGGGGSSS-TT-TTTEEEEE--SSGGGSPP-SS-EEEEEEEEETTEEEGGG-EEEEESSSSSEEEEEESS-EEEEEEGGGTEEEEEEPP-TTS-----EEEEESSSSSS-EEEE-TTTTSEEEEEEEEESSTTTT--EEEEEEEEEEEE--SSS----EEEEEEEEEEEE-TT--